Protein AF-A0A960HZQ6-F1 (afdb_monomer)

pLDDT: mean 85.33, std 14.12, range [42.66, 98.19]

Foldseek 3Di:
DDDDDDDDPDPDDPVVVVVVLVVVLPFPFDQDPVRDTDTPPRDVCSVDDDQDDDDPCCFQQFADFDPDDCVVVVLVVVVVQLCVLCVDLVRNLVSLLQVLLQLLLLLQLLLLCQVPPPDDAPLSVLLSNLLSCLSVLLLVHDVSSVVSLVVSLVVLLVSLVPDDPVPDPDDSCVRSVLSSCSSVLSSVLSNLLSNCCVLPVLLSVLLVVLLSQLVVQLNVQVVPDSDRVRSLQRSLVSLVVVLVVCQVVVRPDDYDCRSVVLSNLLSVQQSVLSSVLSNSGPTSPRPRVSSVSCSSSSRSRNVSSVVSVVVVVVVVD

Solvent-accessible surface area (backbone atoms only — not comparable to full-atom values): 16580 Å² total; per-residue (Å²): 138,84,83,82,76,89,85,80,84,73,78,74,48,76,65,54,52,49,50,53,49,51,62,68,60,64,63,62,68,47,66,46,99,83,69,50,76,42,79,54,74,72,60,64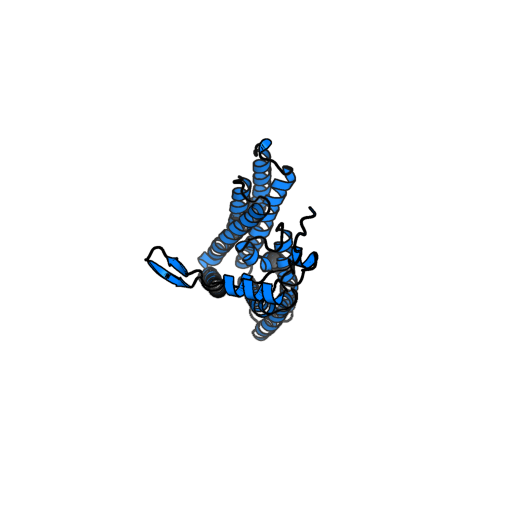,81,78,73,52,77,82,76,76,88,64,52,74,64,46,53,41,50,30,74,78,68,74,84,79,71,71,57,70,59,53,52,53,51,48,52,51,53,54,50,60,20,56,69,47,75,96,48,20,43,58,34,41,12,52,57,37,7,53,40,13,8,51,17,9,22,32,36,51,43,60,73,43,71,95,61,95,51,71,55,39,53,51,9,19,52,38,1,25,44,33,6,48,31,20,64,75,31,69,69,48,28,52,51,46,53,53,48,40,49,51,51,30,45,50,51,37,67,70,50,57,72,94,76,54,91,62,57,49,67,58,53,16,48,50,31,38,50,29,8,47,45,38,4,43,17,33,15,20,47,17,39,23,49,72,73,40,53,45,56,36,51,51,50,52,49,41,51,52,48,19,54,51,35,18,50,64,46,30,58,75,41,96,50,79,53,56,8,52,51,43,8,28,53,46,28,52,59,48,40,54,53,43,52,74,67,52,48,62,80,41,56,72,68,53,44,54,56,53,36,53,48,42,39,50,23,26,53,51,9,43,43,49,51,19,66,65,34,86,38,30,84,56,88,33,72,46,37,71,71,42,13,41,38,47,39,28,28,42,54,49,32,51,50,52,53,51,52,54,59,62,72,76,108

Secondary structure (DSSP, 8-state):
---PPP---PPPPHHHHHHHHHHHHS--EEEPTTS-EEE-PPPHHHHSPPPP---HHHHHH------SSTHHHHHHHHHHHHHHHHHSGGGHHHHHHHHHHHHHHHHHHHHHHHHSTT---HHHHHHHHHHHHHHHHHHT-HHHHHHHHHHHHHHHHHHHHHS-GGG-SS-HHHHHHHHHHHHHHHHHHHHHHHHHHHH-HHHHHHHHHHHHHHHHHHHHHHTT-SSSSHHHHHHHHHHHHHHHHHHHHT-TT--TTHHHHHHHHHHHHHHHHHHHHHHHSSSTTS--TTHHHHTTHHHHHHHHHHHHHHHHHHHT-

Radius of gyration: 24.42 Å; Cα contacts (8 Å, |Δi|>4): 424; chains: 1; bounding box: 101×48×59 Å

Sequence (317 aa):
MSSARPRDEREPSPAELAEMRLATAETRMRRDWTGRVRAVRPDPETILPPPTPATAFRQRYGVVYNTHGPRMRIGVLWCVAVILSLAYEPTRPYGLAMLYGIVAGVASRQVVDAWHPGRESIERWVAALGGATLPVLATAGTRLLGAGLLLLVLVSSISAFLQPRDERDVPVFASAGLTVLAAGVCGGAAASLVLLANYEIGAVIILLIFLMVYDASDFIIGSGASNGVEGPLAGALSIFATTMLLAFTEVPPFRGVDVWNFAMLAAIACPAGQLLASAMLPRANAKAPALRRLDSMLIAAPAWAGLIGLYLQSAGR

Structure (mmCIF, N/CA/C/O backbone):
data_AF-A0A960HZQ6-F1
#
_entry.id   AF-A0A960HZQ6-F1
#
loop_
_atom_site.group_PDB
_atom_site.id
_atom_site.type_symbol
_atom_site.label_atom_id
_atom_site.label_alt_id
_atom_site.label_comp_id
_atom_site.label_asym_id
_atom_site.label_entity_id
_atom_site.label_seq_id
_atom_site.pdbx_PDB_ins_code
_atom_site.Cartn_x
_atom_site.Cartn_y
_atom_site.Cartn_z
_atom_site.occupancy
_atom_site.B_iso_or_equiv
_atom_site.auth_seq_id
_atom_site.auth_comp_id
_atom_site.auth_asym_id
_atom_site.auth_atom_id
_atom_site.pdbx_PDB_model_num
ATOM 1 N N . MET A 1 1 ? 70.570 -23.817 -23.133 1.00 42.66 1 MET A N 1
ATOM 2 C CA . MET A 1 1 ? 70.389 -22.858 -22.021 1.00 42.66 1 MET A CA 1
ATOM 3 C C . MET A 1 1 ? 68.932 -22.919 -21.593 1.00 42.66 1 MET A C 1
ATOM 5 O O . MET A 1 1 ? 68.074 -22.464 -22.333 1.00 42.66 1 MET A O 1
ATOM 9 N N . SER A 1 2 ? 68.655 -23.598 -20.478 1.00 47.31 2 SER A N 1
ATOM 10 C CA . SER A 1 2 ? 67.312 -23.775 -19.912 1.00 47.31 2 SER A CA 1
ATOM 11 C C . SER A 1 2 ? 67.089 -22.674 -18.875 1.00 47.31 2 SER A C 1
ATOM 13 O O . SER A 1 2 ? 67.803 -22.643 -17.874 1.00 47.31 2 SER A O 1
ATOM 15 N N . SER A 1 3 ? 66.179 -21.728 -19.135 1.00 54.81 3 SER A N 1
ATOM 16 C CA . SER A 1 3 ? 65.844 -20.677 -18.168 1.00 54.81 3 SER A CA 1
ATOM 17 C C . SER A 1 3 ? 64.784 -21.197 -17.199 1.00 54.81 3 SER A C 1
ATOM 19 O O . SER A 1 3 ? 63.614 -21.343 -17.558 1.00 54.81 3 SER A O 1
ATOM 21 N N . ALA A 1 4 ? 65.200 -21.472 -15.967 1.00 51.53 4 ALA A N 1
ATOM 22 C CA . ALA A 1 4 ? 64.302 -21.747 -14.857 1.00 51.53 4 ALA A CA 1
ATOM 23 C C . ALA A 1 4 ? 63.477 -20.488 -14.527 1.00 51.53 4 ALA A C 1
ATOM 25 O O . ALA A 1 4 ? 64.038 -19.440 -14.212 1.00 51.53 4 ALA A O 1
ATOM 26 N N . ARG A 1 5 ? 62.143 -20.585 -14.596 1.00 53.81 5 ARG A N 1
ATOM 27 C CA . ARG A 1 5 ? 61.237 -19.618 -13.955 1.00 53.81 5 ARG A CA 1
ATOM 28 C C . ARG A 1 5 ? 61.126 -19.980 -12.471 1.00 53.81 5 ARG A C 1
ATOM 30 O O . ARG A 1 5 ? 60.762 -21.124 -12.195 1.00 53.81 5 ARG A O 1
ATOM 37 N N . PRO A 1 6 ? 61.367 -19.057 -11.526 1.00 56.00 6 PRO A N 1
ATOM 38 C CA . PRO A 1 6 ? 61.001 -19.295 -10.142 1.00 56.00 6 PRO A CA 1
ATOM 39 C C . PRO A 1 6 ? 59.476 -19.182 -10.028 1.00 56.00 6 PRO A C 1
ATOM 41 O O . PRO A 1 6 ? 58.882 -18.165 -10.381 1.00 56.00 6 PRO A O 1
ATOM 44 N N . ARG A 1 7 ? 58.844 -20.276 -9.603 1.00 56.66 7 ARG A N 1
ATOM 45 C CA . ARG A 1 7 ? 57.432 -20.352 -9.229 1.00 56.66 7 ARG A CA 1
ATOM 46 C C . ARG A 1 7 ? 57.396 -20.253 -7.709 1.00 56.66 7 ARG A C 1
ATOM 48 O O . ARG A 1 7 ? 57.743 -21.225 -7.049 1.00 56.66 7 ARG A O 1
ATOM 55 N N . ASP A 1 8 ? 57.010 -19.099 -7.186 1.00 56.34 8 ASP A N 1
ATOM 56 C CA . ASP A 1 8 ? 56.497 -19.004 -5.818 1.00 56.34 8 ASP A CA 1
ATOM 57 C C . ASP A 1 8 ? 55.541 -17.805 -5.712 1.00 56.34 8 ASP A C 1
ATOM 59 O O . ASP A 1 8 ? 55.790 -16.812 -5.037 1.00 56.34 8 ASP A O 1
ATOM 63 N N . GLU A 1 9 ? 54.445 -17.866 -6.472 1.00 57.19 9 GLU A N 1
ATOM 64 C CA . GLU A 1 9 ? 53.260 -17.040 -6.224 1.00 57.19 9 GLU A CA 1
ATOM 65 C C . GLU A 1 9 ? 52.380 -17.817 -5.244 1.00 57.19 9 GLU A C 1
ATOM 67 O O . GLU A 1 9 ? 51.473 -18.555 -5.630 1.00 57.19 9 GLU A O 1
ATOM 72 N N . ARG A 1 10 ? 52.718 -17.732 -3.957 1.00 72.31 10 ARG A N 1
ATOM 73 C CA . ARG A 1 10 ? 51.871 -18.271 -2.896 1.00 72.31 10 ARG A CA 1
ATOM 74 C C . ARG A 1 10 ? 50.614 -17.404 -2.836 1.00 72.31 10 ARG A C 1
ATOM 76 O O . ARG A 1 10 ? 50.716 -16.206 -2.575 1.00 72.31 10 ARG A O 1
ATOM 83 N N . GLU A 1 11 ? 49.447 -17.984 -3.122 1.00 71.81 11 GLU A N 1
ATOM 84 C CA . GLU A 1 11 ? 48.178 -17.267 -2.973 1.00 71.81 11 GLU A CA 1
ATOM 85 C C . GLU A 1 11 ? 48.050 -16.780 -1.520 1.00 71.81 11 GLU A C 1
ATOM 87 O O . GLU A 1 11 ? 48.208 -17.587 -0.595 1.00 71.81 11 GLU A O 1
ATOM 92 N N . PRO A 1 12 ? 47.812 -15.474 -1.302 1.00 74.19 12 PRO A N 1
ATOM 93 C CA . PRO A 1 12 ? 47.736 -14.912 0.037 1.00 74.19 12 PRO A CA 1
ATOM 94 C C . PRO A 1 12 ? 46.583 -15.556 0.801 1.00 74.19 12 PRO A C 1
ATOM 96 O O . PRO A 1 12 ? 45.480 -15.744 0.277 1.00 74.19 12 PRO A O 1
ATOM 99 N N . SER A 1 13 ? 46.843 -15.900 2.058 1.00 81.62 13 SER A N 1
ATOM 100 C CA . SER A 1 13 ? 45.845 -16.518 2.918 1.00 81.62 13 SER A CA 1
ATOM 101 C C . SER A 1 13 ? 44.649 -15.577 3.134 1.00 81.62 13 SER A C 1
ATOM 103 O O . SER A 1 13 ? 44.782 -14.352 3.048 1.00 81.62 13 SER A O 1
ATOM 105 N N . PRO A 1 14 ? 43.458 -16.103 3.468 1.00 75.56 14 PRO A N 1
ATOM 106 C CA . PRO A 1 14 ? 42.287 -15.272 3.751 1.00 75.56 14 PRO A CA 1
ATOM 107 C C . PRO A 1 14 ? 42.525 -14.219 4.846 1.00 75.56 14 PRO A C 1
ATOM 109 O O . PRO A 1 14 ? 41.914 -13.153 4.807 1.00 75.56 14 PRO A O 1
ATOM 112 N N . ALA A 1 15 ? 43.426 -14.500 5.794 1.00 74.50 15 ALA A N 1
ATOM 113 C CA . ALA A 1 15 ? 43.838 -13.562 6.834 1.00 74.50 15 ALA A CA 1
ATOM 114 C C . ALA A 1 15 ? 44.708 -12.422 6.274 1.00 74.50 15 ALA A C 1
ATOM 116 O O . ALA A 1 15 ? 44.432 -11.260 6.558 1.00 74.50 15 ALA A O 1
ATOM 117 N N . GLU A 1 16 ? 45.677 -12.726 5.406 1.00 76.75 16 GLU A N 1
ATOM 118 C CA . GLU A 1 16 ? 46.509 -11.715 4.728 1.00 76.75 16 GLU A CA 1
ATOM 119 C C . GLU A 1 16 ? 45.687 -10.861 3.755 1.00 76.75 16 GLU A C 1
ATOM 121 O O . GLU A 1 16 ? 45.893 -9.655 3.651 1.00 76.75 16 GLU A O 1
ATOM 126 N N . LEU A 1 17 ? 44.692 -11.451 3.083 1.00 76.19 17 LEU A N 1
ATOM 127 C CA . LEU A 1 17 ? 43.735 -10.703 2.263 1.00 76.19 17 LEU A CA 1
ATOM 128 C C . LEU A 1 17 ? 42.852 -9.776 3.109 1.00 76.19 17 LEU A C 1
ATOM 130 O O . LEU A 1 17 ? 42.505 -8.685 2.652 1.00 76.19 17 LEU A O 1
ATOM 134 N N . ALA A 1 18 ? 42.479 -10.187 4.324 1.00 69.44 18 ALA A N 1
ATOM 135 C CA . ALA A 1 18 ? 41.730 -9.346 5.253 1.00 69.44 18 ALA A CA 1
ATOM 136 C C . ALA A 1 18 ? 42.593 -8.192 5.788 1.00 69.44 18 ALA A C 1
ATOM 138 O O . ALA A 1 18 ? 42.135 -7.050 5.782 1.00 69.44 18 ALA A O 1
ATOM 139 N N . GLU A 1 19 ? 43.852 -8.453 6.152 1.00 71.44 19 GLU A N 1
ATOM 140 C CA . GLU A 1 19 ? 44.811 -7.416 6.553 1.00 71.44 19 GLU A CA 1
ATOM 141 C C . GLU A 1 19 ? 45.142 -6.452 5.409 1.00 71.44 19 GLU A C 1
ATOM 143 O O . GLU A 1 19 ? 45.096 -5.242 5.610 1.00 71.44 19 GLU A O 1
ATOM 148 N N . MET A 1 20 ? 45.375 -6.939 4.185 1.00 70.69 20 MET A N 1
ATOM 149 C CA . MET A 1 20 ? 45.579 -6.075 3.013 1.00 70.69 20 MET A CA 1
ATOM 150 C C . MET A 1 20 ? 44.357 -5.195 2.736 1.00 70.69 20 MET A C 1
ATOM 152 O O . MET A 1 20 ? 44.502 -4.024 2.380 1.00 70.69 20 MET A O 1
ATOM 156 N N . ARG A 1 21 ? 43.139 -5.723 2.909 1.00 67.00 21 ARG A N 1
ATOM 157 C CA . ARG A 1 21 ? 41.904 -4.937 2.765 1.00 67.00 21 ARG A CA 1
ATOM 158 C C . ARG A 1 21 ? 41.763 -3.892 3.867 1.00 67.00 21 ARG A C 1
ATOM 160 O O . ARG A 1 21 ? 41.374 -2.771 3.556 1.00 67.00 21 ARG A O 1
ATOM 167 N N . LEU A 1 22 ? 42.126 -4.220 5.107 1.00 59.91 22 LEU A N 1
ATOM 168 C CA . LEU A 1 22 ? 42.154 -3.274 6.226 1.00 59.91 22 LEU A CA 1
ATOM 169 C C . LEU A 1 22 ? 43.207 -2.174 6.015 1.00 59.91 22 LEU A C 1
ATOM 171 O O . LEU A 1 22 ? 42.887 -1.000 6.176 1.00 59.91 22 LEU A O 1
ATOM 175 N N . ALA A 1 23 ? 44.403 -2.523 5.537 1.00 59.75 23 ALA A N 1
ATOM 176 C CA . ALA A 1 23 ? 45.465 -1.573 5.197 1.00 59.75 23 ALA A CA 1
ATOM 177 C C . ALA A 1 23 ? 45.096 -0.674 4.001 1.00 59.75 23 ALA A C 1
ATOM 179 O O . ALA A 1 23 ? 45.473 0.492 3.947 1.00 59.75 23 ALA A O 1
ATOM 180 N N . THR A 1 24 ? 44.298 -1.175 3.051 1.00 59.44 24 THR A N 1
ATOM 181 C CA . THR A 1 24 ? 43.760 -0.356 1.946 1.00 59.44 24 THR A CA 1
ATOM 182 C C . THR A 1 24 ? 42.577 0.515 2.400 1.00 59.44 24 THR A C 1
ATOM 184 O O . THR A 1 24 ? 42.308 1.566 1.814 1.00 59.44 24 THR A O 1
ATOM 187 N N . ALA A 1 25 ? 41.859 0.087 3.444 1.00 52.56 25 ALA A N 1
ATOM 188 C CA . ALA A 1 25 ? 40.765 0.829 4.067 1.00 52.56 25 ALA A CA 1
ATOM 189 C C . ALA A 1 25 ? 41.254 1.924 5.033 1.00 52.56 25 ALA A C 1
ATOM 191 O O . ALA A 1 25 ? 40.467 2.813 5.377 1.00 52.56 25 ALA A O 1
ATOM 192 N N . GLU A 1 26 ? 42.537 1.920 5.417 1.00 50.62 26 GLU A N 1
ATOM 193 C CA . GLU A 1 26 ? 43.178 3.025 6.127 1.00 50.62 26 GLU A CA 1
ATOM 194 C C . GLU A 1 26 ? 43.221 4.291 5.251 1.00 50.62 26 GLU A C 1
ATOM 196 O O . GLU A 1 26 ? 44.153 4.613 4.522 1.00 50.62 26 GLU A O 1
ATOM 201 N N . THR A 1 27 ? 42.152 5.064 5.411 1.00 55.38 27 THR A N 1
ATOM 202 C CA . THR A 1 27 ? 42.128 6.525 5.361 1.00 55.38 27 THR A CA 1
ATOM 203 C C . THR A 1 27 ? 42.408 7.162 3.998 1.00 55.38 27 THR A C 1
ATOM 205 O O . THR A 1 27 ? 43.282 8.017 3.843 1.00 55.38 27 THR A O 1
ATOM 208 N N . ARG A 1 28 ? 41.532 6.902 3.017 1.00 53.25 28 ARG A N 1
ATOM 209 C CA . ARG A 1 28 ? 41.298 7.880 1.937 1.00 53.25 28 ARG A CA 1
ATOM 210 C C . ARG A 1 28 ? 40.749 9.173 2.548 1.00 53.25 28 ARG A C 1
ATOM 212 O O . ARG A 1 28 ? 39.550 9.323 2.758 1.00 53.25 28 ARG A O 1
ATOM 219 N N . MET A 1 29 ? 41.625 10.126 2.842 1.00 52.25 29 MET A N 1
ATOM 220 C CA . MET A 1 29 ? 41.227 11.486 3.192 1.00 52.25 29 MET A CA 1
ATOM 221 C C . MET A 1 29 ? 40.685 12.182 1.939 1.00 52.25 29 MET A C 1
ATOM 223 O O . MET A 1 29 ? 41.428 12.441 0.994 1.00 52.25 29 MET A O 1
ATOM 227 N N . ARG A 1 30 ? 39.382 12.486 1.907 1.00 51.19 30 ARG A N 1
ATOM 228 C CA . ARG A 1 30 ? 38.777 13.259 0.814 1.00 51.19 30 ARG A CA 1
ATOM 229 C C . ARG A 1 30 ? 38.613 14.701 1.274 1.00 51.19 30 ARG A C 1
ATOM 231 O O . ARG A 1 30 ? 37.889 14.978 2.230 1.00 51.19 30 ARG A O 1
ATOM 238 N N . ARG A 1 31 ? 39.300 15.616 0.591 1.00 51.69 31 ARG A N 1
ATOM 239 C CA . ARG A 1 31 ? 39.109 17.058 0.763 1.00 51.69 31 ARG A CA 1
ATOM 240 C C . ARG A 1 31 ? 37.742 17.418 0.191 1.00 51.69 31 ARG A C 1
ATOM 242 O O . ARG A 1 31 ? 37.467 17.109 -0.970 1.00 51.69 31 ARG A O 1
ATOM 249 N N . ASP A 1 32 ? 36.867 17.989 1.008 1.00 66.00 32 ASP A N 1
ATOM 250 C CA . ASP A 1 32 ? 35.603 18.517 0.506 1.00 66.00 32 ASP A CA 1
ATOM 251 C C . ASP A 1 32 ? 35.823 19.838 -0.252 1.00 66.00 32 ASP A C 1
ATOM 253 O O . ASP A 1 32 ? 36.908 20.422 -0.231 1.00 66.00 32 ASP A O 1
ATOM 257 N N . TRP A 1 33 ? 34.785 20.311 -0.943 1.00 62.59 33 TRP A N 1
ATOM 258 C CA . TRP A 1 33 ? 34.824 21.565 -1.706 1.00 62.59 33 TRP A CA 1
ATOM 259 C C . TRP A 1 33 ? 35.120 22.802 -0.830 1.00 62.59 33 TRP A C 1
ATOM 261 O O . TRP A 1 33 ? 35.542 23.830 -1.347 1.00 62.59 33 TRP A O 1
ATOM 271 N N . THR A 1 34 ? 34.991 22.692 0.499 1.00 71.44 34 THR A N 1
ATOM 272 C CA . THR A 1 34 ? 35.342 23.752 1.461 1.00 71.44 34 THR A CA 1
ATOM 273 C C . THR A 1 34 ? 36.783 23.662 1.973 1.00 71.44 34 THR A C 1
ATOM 275 O O . THR A 1 34 ? 37.180 24.419 2.855 1.00 71.44 34 THR A O 1
ATOM 278 N N . GLY A 1 35 ? 37.584 22.731 1.445 1.00 65.62 35 GLY A N 1
ATOM 279 C CA . GLY A 1 35 ? 38.972 22.521 1.851 1.00 65.62 35 GLY A CA 1
ATOM 280 C C . GLY A 1 35 ? 39.135 21.760 3.169 1.00 65.62 35 GLY A C 1
ATOM 281 O O . GLY A 1 35 ? 40.275 21.501 3.570 1.00 65.62 35 GLY A O 1
ATOM 282 N N . ARG A 1 36 ? 38.038 21.353 3.827 1.00 67.88 36 ARG A N 1
ATOM 283 C CA . ARG A 1 36 ? 38.094 20.549 5.050 1.00 67.88 36 ARG A CA 1
ATOM 284 C C . ARG A 1 36 ? 38.392 19.103 4.697 1.00 67.88 36 ARG A C 1
ATOM 286 O O . ARG A 1 36 ? 37.801 18.496 3.804 1.00 67.88 36 ARG A O 1
ATOM 293 N N . VAL A 1 37 ? 39.337 18.543 5.435 1.00 59.59 37 VAL A N 1
ATOM 294 C CA . VAL A 1 37 ? 39.678 17.132 5.353 1.00 59.59 37 VAL A CA 1
ATOM 295 C C . VAL A 1 37 ? 38.703 16.384 6.253 1.00 59.59 37 VAL A C 1
ATOM 297 O O . VAL A 1 37 ? 38.761 16.512 7.475 1.00 59.59 37 VAL A O 1
ATOM 300 N N . ARG A 1 38 ? 37.769 15.636 5.661 1.00 60.44 38 ARG A N 1
ATOM 301 C CA . ARG A 1 38 ? 36.941 14.683 6.407 1.00 60.44 38 ARG A CA 1
ATOM 302 C C . ARG A 1 38 ? 37.490 13.284 6.186 1.00 60.44 38 ARG A C 1
ATOM 304 O O . ARG A 1 38 ? 37.758 12.889 5.051 1.00 60.44 38 ARG A O 1
ATOM 311 N N . ALA A 1 39 ? 37.614 12.530 7.276 1.00 58.25 39 ALA A N 1
ATOM 312 C CA . ALA A 1 39 ? 37.785 11.091 7.190 1.00 58.25 39 ALA A CA 1
ATOM 313 C C . ALA A 1 39 ? 36.612 10.530 6.374 1.00 58.25 39 ALA A C 1
ATOM 315 O O . ALA A 1 39 ? 35.446 10.734 6.732 1.00 58.25 39 ALA A O 1
ATOM 316 N N . VAL A 1 40 ? 36.909 9.881 5.246 1.00 59.97 40 VAL A N 1
ATOM 317 C CA . VAL A 1 40 ? 35.904 9.094 4.534 1.00 59.97 40 VAL A CA 1
ATOM 318 C C . VAL A 1 40 ? 35.586 7.939 5.460 1.00 59.97 40 VAL A C 1
ATOM 320 O O . VAL A 1 40 ? 36.429 7.076 5.683 1.00 59.97 40 VAL A O 1
ATOM 323 N N . ARG A 1 41 ? 34.400 7.978 6.069 1.00 59.97 41 ARG A N 1
ATOM 324 C CA . ARG A 1 41 ? 33.911 6.873 6.887 1.00 59.97 41 ARG A CA 1
ATOM 325 C C . ARG A 1 41 ? 33.869 5.651 5.959 1.00 59.97 41 ARG A C 1
ATOM 327 O O . ARG A 1 41 ? 33.159 5.744 4.954 1.00 59.97 41 ARG A O 1
ATOM 334 N N . PRO A 1 42 ? 34.660 4.594 6.215 1.00 57.22 42 PRO A N 1
ATOM 335 C CA . PRO A 1 42 ? 34.642 3.414 5.366 1.00 57.22 42 PRO A CA 1
ATOM 336 C C . PRO A 1 42 ? 33.211 2.890 5.296 1.00 57.22 42 PRO A C 1
ATOM 338 O O . PRO A 1 42 ? 32.482 2.919 6.294 1.00 57.22 42 PRO A O 1
ATOM 341 N N . ASP A 1 43 ? 32.792 2.519 4.090 1.00 57.97 43 ASP A N 1
ATOM 342 C CA . ASP A 1 43 ? 31.449 2.009 3.849 1.00 57.97 43 ASP A CA 1
ATOM 343 C C . ASP A 1 43 ? 31.257 0.769 4.739 1.00 57.97 43 ASP A C 1
ATOM 345 O O . ASP A 1 43 ? 32.072 -0.151 4.640 1.00 57.97 43 ASP A O 1
ATOM 349 N N . PRO A 1 44 ? 30.269 0.724 5.651 1.00 54.28 44 PRO A N 1
ATOM 350 C CA . PRO A 1 44 ? 30.096 -0.401 6.572 1.00 54.28 44 PRO A CA 1
ATOM 351 C C . PRO A 1 44 ? 30.015 -1.756 5.859 1.00 54.28 44 PRO A C 1
ATOM 353 O O . PRO A 1 44 ? 30.468 -2.763 6.399 1.00 54.28 44 PRO A O 1
ATOM 356 N N . GLU A 1 45 ? 29.516 -1.765 4.617 1.00 56.06 45 GLU A N 1
ATOM 357 C CA . GLU A 1 45 ? 29.457 -2.952 3.755 1.00 56.06 45 GLU A CA 1
ATOM 358 C C . GLU A 1 45 ? 30.844 -3.531 3.420 1.00 56.06 45 GLU A C 1
ATOM 360 O O . GLU A 1 45 ? 30.956 -4.709 3.101 1.00 56.06 45 GLU A O 1
ATOM 365 N N . THR A 1 46 ? 31.912 -2.733 3.531 1.00 58.84 46 THR A N 1
ATOM 366 C CA . THR A 1 46 ? 33.304 -3.178 3.329 1.00 58.84 46 THR A CA 1
ATOM 367 C C . THR A 1 46 ? 33.958 -3.748 4.589 1.00 58.84 46 THR A C 1
ATOM 369 O O . THR A 1 46 ? 34.995 -4.400 4.487 1.00 58.84 46 THR A O 1
ATOM 372 N N . ILE A 1 47 ? 33.369 -3.509 5.765 1.00 58.56 47 ILE A N 1
ATOM 373 C CA . ILE A 1 47 ? 33.915 -3.908 7.073 1.00 58.56 47 ILE A CA 1
ATOM 374 C C . ILE A 1 47 ? 33.281 -5.219 7.549 1.00 58.56 47 ILE A C 1
ATOM 376 O O . ILE A 1 47 ? 33.920 -6.010 8.241 1.00 58.56 47 ILE A O 1
ATOM 380 N N . LEU A 1 48 ? 32.018 -5.456 7.193 1.00 56.91 48 LEU A N 1
ATOM 381 C CA . LEU A 1 48 ? 31.303 -6.660 7.594 1.00 56.91 48 LEU A CA 1
ATOM 382 C C . LEU A 1 48 ? 31.706 -7.858 6.716 1.00 56.91 48 LEU A C 1
ATOM 384 O O . LEU A 1 48 ? 31.917 -7.696 5.511 1.00 56.91 48 LEU A O 1
ATOM 388 N N . PRO A 1 49 ? 31.808 -9.072 7.292 1.00 53.19 49 PRO A N 1
ATOM 389 C CA . PRO A 1 49 ? 32.049 -10.275 6.508 1.00 53.19 49 PRO A CA 1
ATOM 390 C C . PRO A 1 49 ? 30.950 -10.439 5.448 1.00 53.19 49 PRO A C 1
ATOM 392 O O . PRO A 1 49 ? 29.794 -10.085 5.706 1.00 53.19 49 PRO A O 1
ATOM 395 N N . PRO A 1 50 ? 31.282 -10.977 4.258 1.00 56.03 50 PRO A N 1
ATOM 396 C CA . PRO A 1 50 ? 30.291 -11.189 3.217 1.00 56.03 50 PRO A CA 1
ATOM 397 C C . PRO A 1 50 ? 29.159 -12.061 3.778 1.00 56.03 50 PRO A C 1
ATOM 399 O O . PRO A 1 50 ? 29.441 -13.089 4.404 1.00 56.03 50 PRO A O 1
ATOM 402 N N . PRO A 1 51 ? 27.886 -11.666 3.597 1.00 59.22 51 PRO A N 1
ATOM 403 C CA . PRO A 1 51 ? 26.771 -12.444 4.111 1.00 59.22 51 PRO A CA 1
AT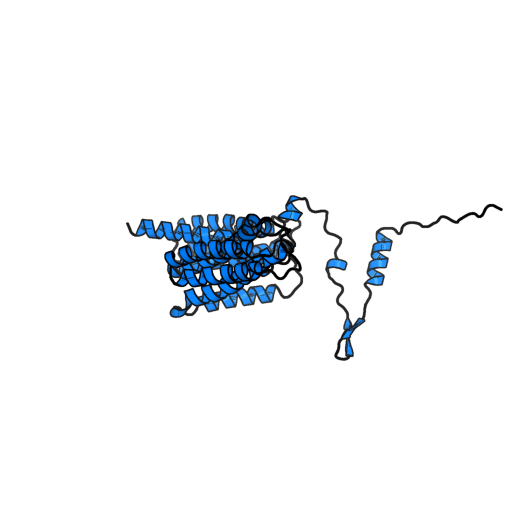OM 404 C C . PRO A 1 51 ? 26.815 -13.857 3.521 1.00 59.22 51 PRO A C 1
ATOM 406 O O . PRO A 1 51 ? 27.121 -14.044 2.341 1.00 59.22 51 PRO A O 1
ATOM 409 N N . THR A 1 52 ? 26.505 -14.857 4.348 1.00 57.44 52 THR A N 1
ATOM 410 C CA . THR A 1 52 ? 26.389 -16.259 3.927 1.00 57.44 52 THR A CA 1
ATOM 411 C C . THR A 1 52 ? 25.470 -16.373 2.706 1.00 57.44 52 THR A C 1
ATOM 413 O O . THR A 1 52 ? 24.470 -15.649 2.627 1.00 57.44 52 THR A O 1
ATOM 416 N N . PRO A 1 53 ? 25.776 -17.266 1.743 1.00 54.81 53 PRO A N 1
ATOM 417 C CA . PRO A 1 53 ? 25.024 -17.360 0.499 1.00 54.81 53 PRO A CA 1
ATOM 418 C C . PRO A 1 53 ? 23.546 -17.622 0.797 1.00 54.81 53 PRO A C 1
ATOM 420 O O . PRO A 1 53 ? 23.160 -18.653 1.345 1.00 54.81 53 PRO A O 1
ATOM 423 N N . ALA A 1 54 ? 22.714 -16.638 0.466 1.00 64.94 54 ALA A N 1
ATOM 424 C CA . ALA A 1 54 ? 21.280 -16.695 0.675 1.00 64.94 54 ALA A CA 1
ATOM 425 C C . ALA A 1 54 ? 20.654 -17.775 -0.223 1.00 64.94 54 ALA A C 1
ATOM 427 O O . ALA A 1 54 ? 20.990 -17.863 -1.406 1.00 64.94 54 ALA A O 1
ATOM 428 N N . THR A 1 55 ? 19.708 -18.554 0.312 1.00 74.38 55 THR A N 1
ATOM 429 C CA . THR A 1 55 ? 18.872 -19.468 -0.485 1.00 74.38 55 THR A CA 1
ATOM 430 C C . THR A 1 55 ? 18.142 -18.703 -1.595 1.00 74.38 55 THR A C 1
ATOM 432 O O . THR A 1 55 ? 17.857 -17.513 -1.445 1.00 74.38 55 THR A O 1
ATOM 435 N N . ALA A 1 56 ? 17.786 -19.368 -2.700 1.00 75.94 56 ALA A N 1
ATOM 436 C CA . ALA A 1 56 ? 17.078 -18.732 -3.823 1.00 75.94 56 ALA A CA 1
ATOM 437 C C . ALA A 1 56 ? 15.790 -18.006 -3.380 1.00 75.94 56 ALA A C 1
ATOM 439 O O . ALA A 1 56 ? 15.495 -16.905 -3.845 1.00 75.94 56 ALA A O 1
ATOM 440 N N . PHE A 1 57 ? 15.072 -18.574 -2.404 1.00 77.75 57 PHE A N 1
ATOM 441 C CA . PHE A 1 57 ? 13.914 -17.932 -1.783 1.00 77.75 57 PHE A CA 1
ATOM 442 C C . PHE A 1 57 ? 14.288 -16.618 -1.081 1.00 77.75 57 PHE A C 1
ATOM 444 O O . PHE A 1 57 ? 13.657 -15.591 -1.319 1.00 77.75 57 PHE A O 1
ATOM 451 N N . ARG A 1 58 ? 15.357 -16.604 -0.274 1.00 75.62 58 ARG A N 1
ATOM 452 C CA . ARG A 1 58 ? 15.835 -15.396 0.420 1.00 75.62 58 ARG A CA 1
ATOM 453 C C . ARG A 1 58 ? 16.345 -14.335 -0.559 1.00 75.62 58 ARG A C 1
ATOM 455 O O . ARG A 1 58 ? 16.143 -13.152 -0.319 1.00 75.62 58 ARG A O 1
ATOM 462 N N . GLN A 1 59 ? 16.940 -14.732 -1.682 1.00 76.81 59 GLN A N 1
ATOM 463 C CA . GLN A 1 59 ? 17.348 -13.789 -2.732 1.00 76.81 59 GLN A CA 1
ATOM 464 C C . GLN A 1 59 ? 16.149 -13.119 -3.423 1.00 76.81 59 GLN A C 1
ATOM 466 O O . GLN A 1 59 ? 16.251 -11.970 -3.860 1.00 76.81 59 GLN A O 1
ATOM 471 N N . ARG A 1 60 ? 15.009 -13.820 -3.519 1.00 79.75 60 ARG A N 1
ATOM 472 C CA . ARG A 1 60 ? 13.803 -13.314 -4.186 1.00 79.75 60 ARG A CA 1
ATOM 473 C C . ARG A 1 60 ? 12.848 -12.563 -3.259 1.00 79.75 60 ARG A C 1
ATOM 475 O O . ARG A 1 60 ? 12.289 -11.557 -3.685 1.00 79.75 60 ARG A O 1
ATOM 482 N N . TYR A 1 61 ? 12.689 -13.018 -2.019 1.00 79.69 61 TYR A N 1
ATOM 483 C CA . TYR A 1 61 ? 11.677 -12.513 -1.082 1.00 79.69 61 TYR A CA 1
ATOM 484 C C . TYR A 1 61 ? 12.252 -11.941 0.218 1.00 79.69 61 TYR A C 1
ATOM 486 O O . TYR A 1 61 ? 11.504 -11.397 1.022 1.00 79.69 61 TYR A O 1
ATOM 494 N N . GLY A 1 62 ? 13.563 -12.053 0.445 1.00 73.00 62 GLY A N 1
ATOM 495 C CA . GLY A 1 62 ? 14.186 -11.583 1.678 1.00 73.00 62 GLY A CA 1
ATOM 496 C C . GLY A 1 62 ? 14.175 -10.061 1.782 1.00 73.00 62 GLY A C 1
ATOM 497 O O . GLY A 1 62 ? 14.770 -9.369 0.955 1.00 73.00 62 GLY A O 1
ATOM 498 N N . VAL A 1 63 ? 13.543 -9.539 2.831 1.00 68.56 63 VAL A N 1
ATOM 499 C CA . VAL A 1 63 ? 13.638 -8.123 3.187 1.00 68.56 63 VAL A CA 1
ATOM 500 C C . VAL A 1 63 ? 15.023 -7.877 3.786 1.00 68.56 63 VAL A C 1
ATOM 502 O O . VAL A 1 63 ? 15.412 -8.497 4.774 1.00 68.56 63 VAL A O 1
ATOM 505 N N . VAL A 1 64 ? 15.806 -7.006 3.150 1.00 69.50 64 VAL A N 1
ATOM 506 C CA . VAL A 1 64 ? 17.136 -6.626 3.643 1.00 69.50 64 VAL A CA 1
ATOM 507 C C . VAL A 1 64 ? 17.000 -5.343 4.454 1.00 69.50 64 VAL A C 1
ATOM 509 O O . VAL A 1 64 ? 16.826 -4.253 3.896 1.00 69.50 64 VAL A O 1
ATOM 512 N N . TYR A 1 65 ? 17.085 -5.465 5.778 1.00 69.94 65 TYR A N 1
ATOM 513 C CA . TYR A 1 65 ? 17.118 -4.312 6.672 1.00 69.94 65 TYR A CA 1
ATOM 514 C C . TYR A 1 65 ? 18.514 -3.700 6.643 1.00 69.94 65 TYR A C 1
ATOM 516 O O . TYR A 1 65 ? 19.490 -4.311 7.064 1.00 69.94 65 TYR A 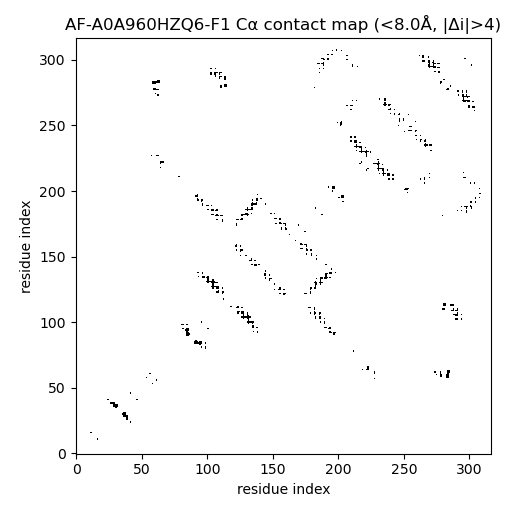O 1
ATOM 524 N N . ASN A 1 66 ? 18.614 -2.473 6.140 1.00 63.84 66 ASN A N 1
ATOM 525 C CA . ASN A 1 66 ? 19.831 -1.690 6.296 1.00 63.84 66 ASN A CA 1
ATOM 526 C C . ASN A 1 66 ? 19.694 -0.845 7.569 1.00 63.84 66 ASN A C 1
ATOM 528 O O . ASN A 1 66 ? 18.844 0.050 7.633 1.00 63.84 66 ASN A O 1
ATOM 532 N N . THR A 1 67 ? 20.515 -1.150 8.572 1.00 64.81 67 THR A N 1
ATOM 533 C CA . THR A 1 67 ? 20.595 -0.445 9.862 1.00 64.81 67 THR A CA 1
ATOM 534 C C . THR A 1 67 ? 21.301 0.902 9.765 1.00 64.81 67 THR A C 1
ATOM 536 O O . THR A 1 67 ? 21.192 1.733 10.667 1.00 64.81 67 THR A O 1
ATOM 539 N N . HIS A 1 68 ? 22.001 1.163 8.664 1.00 60.34 68 HIS A N 1
ATOM 540 C CA . HIS A 1 68 ? 22.767 2.378 8.461 1.00 60.34 68 HIS A CA 1
ATOM 541 C C . HIS A 1 68 ? 21.943 3.432 7.698 1.00 60.34 68 HIS A C 1
ATOM 543 O O . HIS A 1 68 ? 21.450 3.211 6.591 1.00 60.34 68 HIS A O 1
ATOM 549 N N . GLY A 1 69 ? 21.790 4.621 8.295 1.00 63.03 69 GLY A N 1
ATOM 550 C CA . GLY A 1 69 ? 21.210 5.807 7.647 1.00 63.03 69 GLY A CA 1
ATOM 551 C C . GLY A 1 69 ? 20.184 6.574 8.498 1.00 63.03 69 GLY A C 1
ATOM 552 O O . GLY A 1 69 ? 19.877 6.180 9.621 1.00 63.03 69 GLY A O 1
ATOM 553 N N . PRO A 1 70 ? 19.600 7.673 7.976 1.00 72.00 70 PRO A N 1
ATOM 554 C CA . PRO A 1 70 ? 18.633 8.518 8.692 1.00 72.00 70 PRO A CA 1
ATOM 555 C C . PRO A 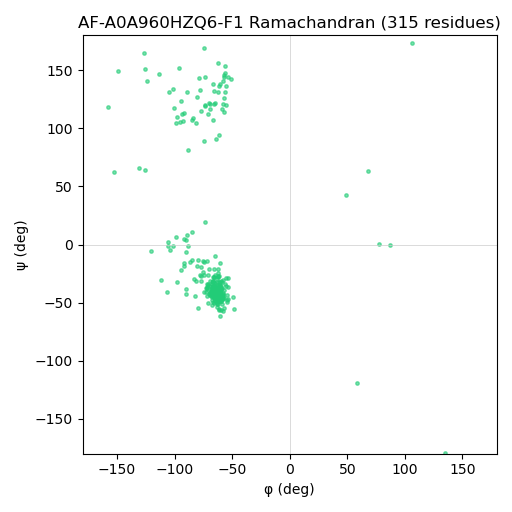1 70 ? 17.233 7.882 8.836 1.00 72.00 70 PRO A C 1
ATOM 557 O O . PRO A 1 70 ? 16.257 8.592 9.075 1.00 72.00 70 PRO A O 1
ATOM 560 N N . ARG A 1 71 ? 17.103 6.555 8.685 1.00 69.69 71 ARG A N 1
ATOM 561 C CA . ARG A 1 71 ? 15.812 5.853 8.568 1.00 69.69 71 ARG A CA 1
ATOM 562 C C . ARG A 1 71 ? 14.913 6.042 9.785 1.00 69.69 71 ARG A C 1
ATOM 564 O O . ARG A 1 71 ? 13.724 6.272 9.607 1.00 69.69 71 ARG A O 1
ATOM 571 N N . MET A 1 72 ? 15.478 6.057 10.993 1.00 74.12 72 MET A N 1
ATOM 572 C CA . MET A 1 72 ? 14.705 6.317 12.212 1.00 74.12 72 MET A CA 1
ATOM 573 C C . MET A 1 72 ? 14.056 7.711 12.186 1.00 74.12 72 MET A C 1
ATOM 575 O O . MET A 1 72 ? 12.890 7.859 12.538 1.00 74.12 72 MET A O 1
ATOM 579 N N . ARG A 1 73 ? 14.764 8.728 11.668 1.00 83.50 73 ARG A N 1
ATOM 580 C CA . ARG A 1 73 ? 14.221 10.091 11.516 1.00 83.50 73 ARG A CA 1
ATOM 581 C C . ARG A 1 73 ? 13.107 10.141 10.474 1.00 83.50 73 ARG A C 1
ATOM 583 O O . ARG A 1 73 ? 12.106 10.810 10.696 1.00 83.50 73 ARG A O 1
ATOM 590 N N . ILE A 1 74 ? 13.264 9.416 9.364 1.00 85.88 74 ILE A N 1
ATOM 591 C CA . ILE A 1 74 ? 12.229 9.305 8.324 1.00 85.88 74 ILE A CA 1
ATOM 592 C C . ILE A 1 74 ? 10.992 8.582 8.875 1.00 85.88 74 ILE A C 1
ATOM 594 O O . ILE A 1 74 ? 9.874 9.004 8.603 1.00 85.88 74 ILE A O 1
ATOM 598 N N . GLY A 1 75 ? 11.181 7.540 9.690 1.00 84.56 75 GLY A N 1
ATOM 599 C CA . GLY A 1 75 ? 10.093 6.822 10.353 1.00 84.56 75 GLY A CA 1
ATOM 600 C C . GLY A 1 75 ? 9.284 7.713 11.297 1.00 84.56 75 GLY A C 1
ATOM 601 O O . GLY A 1 75 ? 8.057 7.729 11.223 1.00 84.56 75 GLY A O 1
ATOM 602 N N . VAL A 1 76 ? 9.965 8.515 12.121 1.00 87.56 76 VAL A N 1
ATOM 603 C CA . VAL A 1 76 ? 9.315 9.505 12.996 1.00 87.56 76 VAL A CA 1
ATOM 604 C C . VAL A 1 76 ? 8.598 10.579 12.175 1.00 87.56 76 VAL A C 1
ATOM 606 O O . VAL A 1 76 ? 7.438 10.876 12.443 1.00 87.56 76 VAL A O 1
ATOM 609 N N . LEU A 1 77 ? 9.244 11.122 11.138 1.00 91.75 77 LEU A N 1
ATOM 610 C CA . LEU A 1 77 ? 8.641 12.134 10.265 1.00 91.75 77 LEU A CA 1
ATOM 611 C C . LEU A 1 77 ? 7.385 11.601 9.568 1.00 91.75 77 LEU A C 1
ATOM 613 O O . LEU A 1 77 ? 6.390 12.311 9.467 1.00 91.75 77 LEU A O 1
ATOM 617 N N . TRP A 1 78 ? 7.403 10.340 9.143 1.00 91.88 78 TRP A N 1
ATOM 618 C CA . TRP A 1 78 ? 6.232 9.665 8.595 1.00 91.88 78 TRP A CA 1
ATOM 619 C C . TRP A 1 78 ? 5.099 9.547 9.612 1.00 91.88 78 TRP A C 1
ATOM 621 O O . TRP A 1 78 ? 3.962 9.868 9.286 1.00 91.88 78 TRP A O 1
ATOM 631 N N . CYS A 1 79 ? 5.401 9.122 10.842 1.00 91.81 79 CYS A N 1
ATOM 632 C CA . CYS A 1 79 ? 4.404 9.049 11.909 1.00 91.81 79 CYS A CA 1
ATOM 633 C C . CYS A 1 79 ? 3.747 10.418 12.136 1.00 91.81 79 CYS A C 1
ATOM 635 O O . CYS A 1 79 ? 2.523 10.519 12.174 1.00 91.81 79 CYS A O 1
ATOM 637 N N . VAL A 1 80 ? 4.554 11.482 12.206 1.00 94.62 80 VAL A N 1
ATOM 638 C CA . VAL A 1 80 ? 4.061 12.860 12.332 1.00 94.62 80 VAL A CA 1
ATOM 639 C C . VAL A 1 80 ? 3.200 13.250 11.128 1.00 94.62 80 VAL A C 1
ATOM 641 O O . VAL A 1 80 ? 2.117 13.794 11.316 1.00 94.62 80 VAL A O 1
ATOM 644 N N . ALA A 1 81 ? 3.624 12.937 9.902 1.00 94.69 81 ALA A N 1
ATOM 645 C CA . ALA A 1 81 ? 2.854 13.235 8.695 1.00 94.69 81 ALA A CA 1
ATOM 646 C C . ALA A 1 81 ? 1.488 12.526 8.678 1.00 94.69 81 ALA A C 1
ATOM 648 O O . ALA A 1 81 ? 0.486 13.140 8.307 1.00 94.69 81 ALA A O 1
ATOM 649 N N . VAL A 1 82 ? 1.424 11.265 9.118 1.00 94.62 82 VAL A N 1
ATOM 650 C CA . VAL A 1 82 ? 0.163 10.515 9.240 1.00 94.62 82 VAL A CA 1
ATOM 651 C C . VAL A 1 82 ? -0.745 11.144 10.299 1.00 94.62 82 VAL A C 1
ATOM 653 O O . VAL A 1 82 ? -1.920 11.369 10.024 1.00 94.62 82 VAL A O 1
ATOM 656 N N . ILE A 1 83 ? -0.208 11.496 11.473 1.00 94.00 83 ILE A N 1
ATOM 657 C CA . ILE A 1 83 ? -0.975 12.166 12.537 1.00 94.00 83 ILE A CA 1
ATOM 658 C C . ILE A 1 83 ? -1.530 13.504 12.039 1.00 94.00 83 ILE A C 1
ATOM 660 O O . ILE A 1 83 ? -2.723 13.759 12.174 1.00 94.00 83 ILE A O 1
ATOM 664 N N . LEU A 1 84 ? -0.696 14.339 11.411 1.00 94.00 84 LEU A N 1
ATOM 665 C CA . LEU A 1 84 ? -1.120 15.629 10.859 1.00 94.00 84 LEU A CA 1
ATOM 666 C C . LEU A 1 84 ? -2.192 15.470 9.774 1.00 94.00 84 LEU A C 1
ATOM 668 O O . LEU A 1 84 ? -3.121 16.271 9.718 1.00 94.00 84 LEU A O 1
ATOM 672 N N . SER A 1 85 ? -2.104 14.413 8.960 1.00 93.12 85 SER A N 1
ATOM 673 C CA . SER A 1 85 ? -3.117 14.095 7.945 1.00 93.12 85 SER A CA 1
ATOM 674 C C . SER A 1 85 ? -4.472 13.727 8.556 1.00 93.12 85 SER A C 1
ATOM 676 O O . SER A 1 85 ? -5.498 13.920 7.911 1.00 93.12 85 SER A O 1
ATOM 678 N N . LEU A 1 86 ? -4.486 13.211 9.790 1.00 92.31 86 LEU A N 1
ATOM 679 C CA . LEU A 1 86 ? -5.701 12.819 10.508 1.00 92.31 86 LEU A CA 1
ATOM 680 C C . LEU A 1 86 ? -6.259 13.899 11.444 1.00 92.31 86 LEU A C 1
ATOM 682 O O . LEU A 1 86 ? -7.446 13.848 11.783 1.00 92.31 86 LEU A O 1
ATOM 686 N N . ALA A 1 87 ? -5.414 14.845 11.862 1.00 90.94 87 ALA A N 1
ATOM 687 C CA . ALA A 1 87 ? -5.686 15.778 12.951 1.00 90.94 87 ALA A CA 1
ATOM 688 C C . ALA A 1 87 ? -6.837 16.752 12.662 1.00 90.94 87 ALA A C 1
ATOM 690 O O . ALA A 1 87 ? -7.619 17.048 13.563 1.00 90.94 87 ALA A O 1
ATOM 691 N N . TYR A 1 88 ? -6.956 17.251 11.427 1.00 89.50 88 TYR A N 1
ATOM 692 C CA . TYR A 1 88 ? -8.007 18.202 11.064 1.00 89.50 88 TYR A CA 1
ATOM 693 C C . TYR A 1 88 ? -9.184 17.488 10.397 1.00 89.50 88 TYR A C 1
ATOM 695 O O . TYR A 1 88 ? -9.084 17.005 9.270 1.00 89.50 88 TYR A O 1
ATOM 703 N N . GLU A 1 89 ? -10.309 17.421 11.113 1.00 86.19 89 GLU A N 1
ATOM 704 C CA . GLU A 1 89 ? -11.490 16.649 10.715 1.00 86.19 89 GLU A CA 1
ATOM 705 C C . GLU A 1 89 ? -12.014 16.970 9.303 1.00 86.19 89 GLU A C 1
ATOM 707 O O . GLU A 1 89 ? -12.183 16.022 8.532 1.00 86.19 89 GLU A O 1
ATOM 712 N N . PRO A 1 90 ? -12.182 18.243 8.890 1.00 86.69 90 PRO A N 1
ATOM 713 C CA . PRO A 1 90 ? -12.718 18.563 7.566 1.00 86.69 90 PRO A CA 1
ATOM 714 C C . PRO A 1 90 ? -11.807 18.156 6.402 1.00 86.69 90 PRO A C 1
ATOM 716 O O . PRO A 1 90 ? -12.294 17.904 5.301 1.00 86.69 90 PRO A O 1
ATOM 719 N N . THR A 1 91 ? -10.485 18.098 6.613 1.00 89.00 91 THR A N 1
ATOM 720 C CA . THR A 1 91 ? -9.522 17.782 5.543 1.00 89.00 91 THR A CA 1
ATOM 721 C C . THR A 1 91 ? -8.943 16.377 5.634 1.00 89.00 91 THR A C 1
ATOM 723 O O . THR A 1 91 ? -8.117 16.011 4.801 1.00 89.00 91 THR A O 1
ATOM 726 N N . ARG A 1 92 ? -9.378 15.571 6.603 1.00 89.38 92 ARG A N 1
ATOM 727 C CA . ARG A 1 92 ? -8.842 14.236 6.893 1.00 89.38 92 ARG A CA 1
ATOM 728 C C . ARG A 1 92 ? -8.698 13.314 5.670 1.00 89.38 92 ARG A C 1
ATOM 730 O O . ARG A 1 92 ? -7.582 12.847 5.424 1.00 89.38 92 ARG A O 1
ATOM 737 N N . PRO A 1 93 ? -9.754 13.048 4.870 1.00 90.12 93 PRO A N 1
ATOM 738 C CA . PRO A 1 93 ? -9.619 12.161 3.714 1.00 90.12 93 PRO A CA 1
ATOM 739 C C . PRO A 1 93 ? -8.677 12.744 2.655 1.00 90.12 93 PRO A C 1
ATOM 741 O O . PRO A 1 93 ? -7.936 11.998 2.020 1.00 90.12 93 PRO A O 1
ATOM 744 N N . TYR A 1 94 ? -8.637 14.071 2.509 1.00 93.94 94 TYR A N 1
ATOM 745 C CA . TYR A 1 94 ? -7.748 14.756 1.570 1.00 93.94 94 TYR A CA 1
ATOM 746 C C . TYR A 1 94 ? -6.284 14.722 2.021 1.00 93.94 94 TYR A C 1
ATOM 748 O O . TYR A 1 94 ? -5.399 14.537 1.191 1.00 93.94 94 TYR A O 1
ATOM 756 N N . GLY A 1 95 ? -6.022 14.844 3.327 1.00 94.25 95 GLY A N 1
ATOM 757 C CA . GLY A 1 95 ? -4.683 14.719 3.904 1.00 94.25 95 GLY A CA 1
ATOM 758 C C . GLY A 1 95 ? -4.104 13.328 3.664 1.00 94.25 95 GLY A C 1
ATOM 759 O O . GLY A 1 95 ? -3.001 13.198 3.131 1.00 94.25 95 GLY A O 1
ATOM 760 N N . LEU A 1 96 ? -4.887 12.284 3.961 1.00 94.56 96 LEU A N 1
ATOM 761 C CA . LEU A 1 96 ? -4.506 10.903 3.656 1.00 94.56 96 LEU A CA 1
ATOM 762 C C . LEU A 1 96 ? -4.334 10.679 2.153 1.00 94.56 96 LEU A C 1
ATOM 764 O O . LEU A 1 96 ? -3.342 10.078 1.745 1.00 94.56 96 LEU A O 1
ATOM 768 N N . ALA A 1 97 ? -5.256 11.183 1.329 1.00 96.81 97 ALA A N 1
ATOM 769 C CA . ALA A 1 97 ? -5.179 11.032 -0.118 1.00 96.81 97 ALA A CA 1
ATOM 770 C C . ALA A 1 97 ? -3.931 11.698 -0.706 1.00 96.81 97 ALA A C 1
ATOM 772 O O . ALA A 1 97 ? -3.284 11.119 -1.574 1.00 96.81 97 ALA A O 1
ATOM 773 N N . MET A 1 98 ? -3.553 12.876 -0.207 1.00 96.50 98 MET A N 1
ATOM 774 C CA . MET A 1 98 ? -2.342 13.571 -0.631 1.00 96.50 98 MET A CA 1
ATOM 775 C C . MET A 1 98 ? -1.086 12.815 -0.188 1.00 96.50 98 MET A C 1
ATOM 777 O O . MET A 1 98 ? -0.231 12.511 -1.020 1.00 96.50 98 MET A O 1
ATOM 781 N N . LEU A 1 99 ? -0.980 12.474 1.101 1.00 96.62 99 LEU A N 1
ATOM 782 C CA . LEU A 1 99 ? 0.191 11.789 1.648 1.00 96.62 99 LEU A CA 1
ATOM 783 C C . LEU A 1 99 ? 0.397 10.423 0.983 1.00 96.62 99 LEU A C 1
ATOM 785 O O . LEU A 1 99 ? 1.454 10.160 0.407 1.00 96.62 99 LEU A O 1
ATOM 789 N N . TYR A 1 100 ? -0.621 9.563 1.028 1.00 96.88 100 TYR A N 1
ATOM 790 C CA . TYR A 1 100 ? -0.534 8.216 0.476 1.00 96.88 100 TYR A CA 1
ATOM 791 C C . TYR A 1 100 ? -0.592 8.202 -1.051 1.00 96.88 100 TYR A C 1
ATOM 793 O O . TYR A 1 100 ? 0.007 7.315 -1.647 1.00 96.88 100 TYR A O 1
ATOM 801 N N . GLY A 1 101 ? -1.212 9.191 -1.702 1.00 97.75 101 GLY A N 1
ATOM 802 C CA . GLY A 1 101 ? -1.161 9.351 -3.157 1.00 97.75 101 GLY A CA 1
ATOM 803 C C . GLY A 1 101 ? 0.242 9.661 -3.660 1.00 97.75 101 GLY A C 1
ATOM 804 O O . GLY A 1 101 ? 0.722 9.002 -4.581 1.00 97.75 101 GLY A O 1
ATOM 805 N N . ILE A 1 102 ? 0.961 10.585 -3.015 1.00 97.69 102 ILE A N 1
ATOM 806 C CA . ILE A 1 102 ? 2.355 10.876 -3.379 1.00 97.69 102 ILE A CA 1
ATOM 807 C C . ILE A 1 102 ? 3.215 9.617 -3.228 1.00 97.69 102 ILE A C 1
ATOM 809 O O . ILE A 1 102 ? 3.943 9.253 -4.154 1.00 97.69 102 ILE A O 1
ATOM 813 N N . VAL A 1 103 ? 3.117 8.917 -2.092 1.00 97.31 103 VAL A N 1
ATOM 814 C CA . VAL A 1 103 ? 3.924 7.708 -1.872 1.00 97.31 103 VAL A CA 1
ATOM 815 C C . VAL A 1 103 ? 3.521 6.581 -2.816 1.00 97.31 103 VAL A C 1
ATOM 817 O O . VAL A 1 103 ? 4.407 5.936 -3.370 1.00 97.31 103 VAL A O 1
ATOM 820 N N . ALA A 1 104 ? 2.228 6.370 -3.067 1.00 98.06 104 ALA A N 1
ATOM 821 C CA . ALA A 1 104 ? 1.748 5.354 -3.999 1.00 98.06 104 ALA A CA 1
ATOM 822 C C . ALA A 1 104 ? 2.207 5.633 -5.431 1.00 98.06 104 ALA A C 1
ATOM 824 O O . ALA A 1 104 ? 2.657 4.712 -6.111 1.00 98.06 104 ALA A O 1
ATOM 825 N N . GLY A 1 105 ? 2.172 6.888 -5.883 1.00 97.88 105 GLY A N 1
ATOM 826 C CA . GLY A 1 105 ? 2.697 7.268 -7.192 1.00 97.88 105 GLY A CA 1
ATOM 827 C C . GLY A 1 105 ? 4.204 7.030 -7.305 1.00 97.88 105 GLY A C 1
ATOM 828 O O . GLY A 1 105 ? 4.673 6.404 -8.257 1.00 97.88 105 GLY A O 1
ATOM 829 N N . VAL A 1 106 ? 4.978 7.445 -6.297 1.00 97.81 106 VAL A N 1
ATOM 830 C CA . VAL A 1 106 ? 6.430 7.198 -6.267 1.00 97.81 106 VAL A CA 1
ATOM 831 C C . VAL A 1 106 ? 6.741 5.698 -6.197 1.00 97.81 106 VAL A C 1
ATOM 833 O O . VAL A 1 106 ? 7.650 5.239 -6.886 1.00 97.81 106 VAL A O 1
ATOM 836 N N . ALA A 1 107 ? 5.992 4.919 -5.415 1.00 97.62 107 ALA A N 1
ATOM 837 C CA . ALA A 1 107 ? 6.140 3.468 -5.325 1.00 97.62 107 ALA A CA 1
ATOM 838 C C . ALA A 1 107 ? 5.842 2.790 -6.667 1.00 97.62 107 ALA A C 1
ATOM 840 O O . ALA A 1 107 ? 6.653 2.001 -7.144 1.00 97.62 107 ALA A O 1
ATOM 841 N N . SER A 1 108 ? 4.739 3.164 -7.318 1.00 97.69 108 SER A N 1
ATOM 842 C CA . SER A 1 108 ? 4.339 2.630 -8.626 1.00 97.69 108 SER A CA 1
ATOM 843 C C . SER A 1 108 ? 5.410 2.892 -9.682 1.00 97.69 108 SER A C 1
ATOM 845 O O . SER A 1 108 ? 5.806 1.989 -10.418 1.00 97.69 108 SER A O 1
ATOM 847 N N . ARG A 1 109 ? 5.960 4.114 -9.697 1.00 96.62 109 ARG A N 1
ATOM 848 C CA . ARG A 1 109 ? 7.102 4.464 -10.545 1.00 96.62 109 ARG A CA 1
ATOM 849 C C . ARG A 1 109 ? 8.327 3.607 -10.238 1.00 96.62 109 ARG A C 1
ATOM 851 O O . ARG A 1 109 ? 8.947 3.104 -11.163 1.00 96.62 109 ARG A O 1
ATOM 858 N N . GLN A 1 110 ? 8.672 3.426 -8.962 1.00 95.75 110 GLN A N 1
ATOM 859 C CA . GLN A 1 110 ? 9.826 2.614 -8.556 1.00 95.75 110 GLN A CA 1
ATOM 860 C C . GLN A 1 110 ? 9.704 1.157 -9.007 1.00 95.75 110 GLN A C 1
ATOM 862 O O . GLN A 1 110 ? 10.716 0.559 -9.364 1.00 95.75 110 GLN A O 1
ATOM 867 N N . VAL A 1 111 ? 8.491 0.592 -9.020 1.00 95.81 111 VAL A N 1
ATOM 868 C CA . VAL A 1 111 ? 8.258 -0.756 -9.555 1.00 95.81 111 VAL A CA 1
ATOM 869 C C . VAL A 1 111 ? 8.586 -0.800 -11.046 1.00 95.81 111 VAL A C 1
ATOM 871 O O . VAL A 1 111 ? 9.417 -1.609 -11.451 1.00 95.81 111 VAL A O 1
ATOM 874 N N . VAL A 1 112 ? 8.009 0.094 -11.854 1.00 94.31 112 VAL A N 1
ATOM 875 C CA . VAL A 1 112 ? 8.269 0.137 -13.307 1.00 94.31 112 VAL A CA 1
ATOM 876 C C . VAL A 1 112 ? 9.745 0.430 -13.608 1.00 94.31 112 VAL A C 1
ATOM 878 O O . VAL A 1 112 ? 10.360 -0.252 -14.427 1.00 94.31 112 VAL A O 1
ATOM 881 N N . ASP A 1 113 ? 10.348 1.388 -12.897 1.00 92.94 113 ASP A N 1
ATOM 882 C CA . ASP A 1 113 ? 11.765 1.746 -13.023 1.00 92.94 113 ASP A CA 1
ATOM 883 C C . ASP A 1 113 ? 12.683 0.549 -12.720 1.00 92.94 113 ASP A C 1
ATOM 885 O O . ASP A 1 113 ? 13.708 0.379 -13.382 1.00 92.94 113 ASP A O 1
ATOM 889 N N . ALA A 1 114 ? 12.327 -0.289 -11.739 1.00 92.56 114 ALA A N 1
ATOM 890 C CA . ALA A 1 114 ? 13.119 -1.458 -11.369 1.00 92.56 114 ALA A CA 1
ATOM 891 C C . ALA A 1 114 ? 13.131 -2.527 -12.471 1.00 92.56 114 ALA A C 1
ATOM 893 O O . ALA A 1 114 ? 14.166 -3.159 -12.680 1.00 92.56 114 ALA A O 1
ATOM 894 N N . TRP A 1 115 ? 12.013 -2.720 -13.175 1.00 91.06 115 TRP A N 1
ATOM 895 C CA . TRP A 1 115 ? 11.914 -3.659 -14.299 1.00 91.06 115 TRP A CA 1
ATOM 896 C C . TRP A 1 115 ? 12.545 -3.126 -15.589 1.00 91.06 115 TRP A C 1
ATOM 898 O O . TRP A 1 115 ? 13.037 -3.917 -16.391 1.00 91.06 115 TRP A O 1
ATOM 908 N N . HIS A 1 116 ? 12.597 -1.803 -15.762 1.00 86.19 116 HIS A N 1
ATOM 909 C CA . HIS A 1 116 ? 13.152 -1.151 -16.951 1.00 86.19 116 HIS A CA 1
ATOM 910 C C . HIS A 1 116 ? 14.243 -0.127 -16.601 1.00 86.19 116 HIS A C 1
ATOM 912 O O . HIS A 1 116 ? 14.055 1.069 -16.848 1.00 86.19 116 HIS A O 1
ATOM 918 N N . PRO A 1 117 ? 15.388 -0.538 -16.027 1.00 80.25 117 PRO A N 1
ATOM 919 C CA . PRO A 1 117 ? 16.426 0.394 -15.597 1.00 80.25 117 PRO A CA 1
ATOM 920 C C . PRO A 1 117 ? 17.003 1.192 -16.779 1.00 80.25 117 PRO A C 1
ATOM 922 O O . PRO A 1 117 ? 17.370 0.630 -17.806 1.00 80.25 117 PRO A O 1
ATOM 925 N N . GLY A 1 118 ? 17.099 2.518 -16.625 1.00 71.88 118 GLY A N 1
ATOM 926 C CA . GLY A 1 118 ? 17.797 3.404 -17.570 1.00 71.88 118 GLY A CA 1
ATOM 927 C C . GLY A 1 118 ? 16.986 3.941 -18.757 1.00 71.88 118 GLY A C 1
ATOM 928 O O . GLY A 1 118 ? 17.532 4.719 -19.529 1.00 71.88 118 GLY A O 1
ATOM 929 N N . ARG A 1 119 ? 15.700 3.588 -18.908 1.00 70.69 119 ARG A N 1
ATOM 930 C CA . ARG A 1 119 ? 14.841 4.103 -20.002 1.00 70.69 119 ARG A CA 1
ATOM 931 C C . ARG A 1 119 ? 13.845 5.154 -19.542 1.00 70.69 119 ARG A C 1
ATOM 933 O O . ARG A 1 119 ? 13.121 4.880 -18.604 1.00 70.69 119 ARG A O 1
ATOM 940 N N . GLU A 1 120 ? 13.712 6.298 -20.192 1.00 76.19 120 GLU A N 1
ATOM 941 C CA . GLU A 1 120 ? 12.560 7.172 -19.934 1.00 76.19 120 GLU A CA 1
ATOM 942 C C . GLU A 1 120 ? 11.354 6.657 -20.731 1.00 76.19 120 GLU A C 1
ATOM 944 O O . GLU A 1 120 ? 11.321 6.789 -21.947 1.00 76.19 120 GLU A O 1
ATOM 949 N N . SER A 1 121 ? 10.383 6.014 -20.070 1.00 80.19 121 SER A N 1
ATOM 950 C CA . SER A 1 121 ? 9.155 5.532 -20.719 1.00 80.19 121 SER A CA 1
ATOM 951 C C . SER A 1 121 ? 7.916 6.274 -20.218 1.00 80.19 121 SER A C 1
ATOM 953 O O . SER A 1 121 ? 7.819 6.647 -19.045 1.00 80.19 121 SER A O 1
ATOM 955 N N . ILE A 1 122 ? 6.938 6.456 -21.112 1.00 86.56 122 ILE A N 1
ATOM 956 C CA . ILE A 1 122 ? 5.616 7.030 -20.800 1.00 86.56 122 ILE A CA 1
ATOM 957 C C . ILE A 1 122 ? 4.940 6.240 -19.669 1.00 86.56 122 ILE A C 1
ATOM 959 O O . ILE A 1 122 ? 4.305 6.813 -18.788 1.00 86.56 122 ILE A O 1
ATOM 963 N N . GLU A 1 123 ? 5.144 4.926 -19.644 1.00 88.69 123 GLU A N 1
ATOM 964 C CA . GLU A 1 123 ? 4.590 3.995 -18.658 1.00 88.69 123 GLU A CA 1
ATOM 965 C C . GLU A 1 123 ? 4.984 4.331 -17.219 1.00 88.69 123 GLU A C 1
ATOM 967 O O . GLU A 1 123 ? 4.184 4.156 -16.305 1.00 88.69 123 GLU A O 1
ATOM 972 N N . ARG A 1 124 ? 6.179 4.893 -16.999 1.00 92.44 124 ARG A N 1
ATOM 973 C CA . ARG A 1 124 ? 6.611 5.348 -15.667 1.00 92.44 124 ARG A CA 1
ATOM 974 C C . ARG A 1 124 ? 5.738 6.484 -15.152 1.00 92.44 124 ARG A C 1
ATOM 976 O O . ARG A 1 124 ? 5.391 6.510 -13.972 1.00 92.44 124 ARG A O 1
ATOM 983 N N . TRP A 1 125 ? 5.375 7.414 -16.034 1.00 95.06 125 TRP A N 1
ATOM 984 C CA . TRP A 1 125 ? 4.479 8.520 -15.705 1.00 95.06 125 TRP A CA 1
ATOM 985 C C . TRP A 1 125 ? 3.042 8.043 -15.542 1.00 95.06 125 TRP A C 1
ATOM 987 O O . TRP A 1 125 ? 2.384 8.456 -14.592 1.00 95.06 125 TRP A O 1
ATOM 997 N N . VAL A 1 126 ? 2.581 7.130 -16.400 1.00 95.88 126 VAL A N 1
ATOM 998 C CA . VAL A 1 126 ? 1.253 6.512 -16.265 1.00 95.88 126 VAL A CA 1
ATOM 999 C C . VAL A 1 126 ? 1.141 5.757 -14.941 1.00 95.88 126 VAL A C 1
ATOM 1001 O O . VAL A 1 126 ? 0.165 5.949 -14.222 1.00 95.88 126 VAL A O 1
ATOM 1004 N N . ALA A 1 127 ? 2.156 4.979 -14.557 1.00 96.62 127 ALA A N 1
ATOM 1005 C CA . ALA A 1 127 ? 2.185 4.288 -13.273 1.00 96.62 127 ALA A CA 1
ATOM 1006 C C . ALA A 1 127 ? 2.186 5.271 -12.094 1.00 96.62 127 ALA A C 1
ATOM 1008 O O . ALA A 1 127 ? 1.433 5.094 -11.138 1.00 96.62 127 ALA A O 1
ATOM 1009 N N . ALA A 1 128 ? 3.005 6.326 -12.163 1.00 97.25 128 ALA A N 1
ATOM 1010 C CA . ALA A 1 128 ? 3.093 7.329 -11.106 1.00 97.25 128 ALA A CA 1
ATOM 1011 C C . ALA A 1 128 ? 1.775 8.087 -10.908 1.00 97.25 128 ALA A C 1
ATOM 1013 O O . ALA A 1 128 ? 1.273 8.191 -9.789 1.00 97.25 128 ALA A O 1
ATOM 1014 N N . LEU A 1 129 ? 1.204 8.604 -11.998 1.00 97.75 129 LEU A N 1
ATOM 1015 C CA . LEU A 1 129 ? -0.051 9.349 -11.973 1.00 97.75 129 LEU A CA 1
ATOM 1016 C C . LEU A 1 129 ? -1.223 8.430 -11.626 1.00 97.75 129 LEU A C 1
ATOM 1018 O O . LEU A 1 129 ? -2.071 8.803 -10.821 1.00 97.75 129 LEU A O 1
ATOM 1022 N N . GLY A 1 130 ? -1.240 7.208 -12.157 1.00 96.75 130 GLY A N 1
ATOM 1023 C CA . GLY A 1 130 ? -2.215 6.180 -11.810 1.00 96.75 130 GLY A CA 1
ATOM 1024 C C . GLY A 1 130 ? -2.218 5.880 -10.314 1.00 96.75 130 GLY A C 1
ATOM 1025 O O . GLY A 1 130 ? -3.241 6.040 -9.655 1.00 96.75 130 GLY A O 1
ATOM 1026 N N . GLY A 1 131 ? -1.058 5.538 -9.749 1.00 97.38 131 GLY A N 1
ATOM 1027 C CA . GLY A 1 131 ? -0.927 5.255 -8.320 1.00 97.38 131 GLY A CA 1
ATOM 1028 C C . GLY A 1 131 ? -1.312 6.441 -7.428 1.00 97.38 131 GLY A C 1
ATOM 1029 O O . GLY A 1 131 ? -1.936 6.244 -6.388 1.00 97.38 131 GLY A O 1
ATOM 1030 N N . ALA A 1 132 ? -0.995 7.672 -7.845 1.00 98.06 132 ALA A N 1
ATOM 1031 C CA . ALA A 1 132 ? -1.304 8.878 -7.077 1.00 98.06 132 ALA A CA 1
ATOM 1032 C C . ALA A 1 132 ? -2.773 9.316 -7.152 1.00 98.06 132 ALA A C 1
ATOM 1034 O O . ALA A 1 132 ? -3.293 9.884 -6.193 1.00 98.06 132 ALA A O 1
ATOM 1035 N N . THR A 1 133 ? -3.452 9.065 -8.273 1.00 98.19 133 THR A N 1
ATOM 1036 C CA . THR A 1 133 ? -4.830 9.534 -8.498 1.00 98.19 133 THR A CA 1
ATOM 1037 C C . THR A 1 133 ? -5.882 8.651 -7.837 1.00 98.19 133 THR A C 1
ATOM 1039 O O . THR A 1 133 ? -6.900 9.173 -7.389 1.00 98.19 133 THR A O 1
ATOM 1042 N N . LEU A 1 134 ? -5.650 7.341 -7.705 1.00 98.12 134 LEU A N 1
ATOM 1043 C CA . LEU A 1 134 ? -6.606 6.420 -7.073 1.00 98.12 134 LEU A CA 1
ATOM 1044 C C . LEU A 1 134 ? -7.044 6.841 -5.654 1.00 98.12 134 LEU A C 1
ATOM 1046 O O . LEU A 1 134 ? -8.253 6.921 -5.422 1.00 98.12 134 LEU A O 1
ATOM 1050 N N . PRO A 1 135 ? -6.146 7.176 -4.706 1.00 97.81 135 PRO A N 1
ATOM 1051 C CA . PRO A 1 135 ? -6.575 7.646 -3.389 1.00 97.81 135 PRO A CA 1
ATOM 1052 C C . PRO A 1 135 ? -7.295 8.997 -3.428 1.00 97.81 135 PRO A C 1
ATOM 1054 O O . PRO A 1 135 ? -8.173 9.235 -2.605 1.00 97.81 135 PRO A O 1
ATOM 1057 N N . VAL A 1 136 ? -6.999 9.860 -4.404 1.00 97.56 136 VAL A N 1
ATOM 1058 C CA . VAL A 1 136 ? -7.754 11.107 -4.604 1.00 97.56 136 VAL A CA 1
ATOM 1059 C C . VAL A 1 136 ? -9.178 10.794 -5.060 1.00 97.56 136 VAL A C 1
ATOM 1061 O O . VAL A 1 136 ? -10.127 11.321 -4.489 1.00 97.56 136 VAL A O 1
ATOM 1064 N N . LEU A 1 137 ? -9.361 9.883 -6.017 1.00 97.75 137 LEU A N 1
ATOM 1065 C CA . LEU A 1 137 ? -10.691 9.462 -6.471 1.00 97.75 137 LEU A CA 1
ATOM 1066 C C . LEU A 1 137 ? -11.498 8.777 -5.361 1.00 97.75 137 LEU A C 1
ATOM 1068 O O . LEU A 1 137 ? -12.713 8.951 -5.295 1.00 97.75 137 LEU A O 1
ATOM 1072 N N . ALA A 1 138 ? -10.829 8.064 -4.452 1.00 97.12 138 ALA A N 1
ATOM 1073 C CA . ALA A 1 138 ? -11.461 7.464 -3.281 1.00 97.12 138 ALA A CA 1
ATOM 1074 C C . ALA A 1 138 ? -12.091 8.495 -2.328 1.00 97.12 138 ALA A C 1
ATOM 1076 O O . ALA A 1 138 ? -13.080 8.170 -1.670 1.00 97.12 138 ALA A O 1
ATOM 1077 N N . THR A 1 139 ? -11.596 9.742 -2.292 1.00 96.19 139 THR A N 1
ATOM 1078 C CA . THR A 1 139 ? -12.235 10.822 -1.509 1.00 96.19 139 THR A CA 1
ATOM 1079 C C . THR A 1 139 ? -13.653 11.126 -1.992 1.00 96.19 139 THR A C 1
ATOM 1081 O O . THR A 1 139 ? -14.503 11.509 -1.197 1.00 96.19 139 THR A O 1
ATOM 1084 N N . ALA A 1 140 ? -13.923 10.890 -3.278 1.00 95.56 140 ALA A N 1
ATOM 1085 C CA . ALA A 1 140 ? -15.211 11.129 -3.914 1.00 95.56 140 ALA A CA 1
ATOM 1086 C C . ALA A 1 140 ? -16.067 9.846 -4.043 1.00 95.56 140 ALA A C 1
ATOM 1088 O O . ALA A 1 140 ? -17.147 9.864 -4.635 1.00 95.56 140 ALA A O 1
ATOM 1089 N N . GLY A 1 141 ? -15.607 8.729 -3.464 1.00 92.88 141 GLY A N 1
ATOM 1090 C CA . GLY A 1 141 ? -16.366 7.489 -3.304 1.00 92.88 141 GLY A CA 1
ATOM 1091 C C . GLY A 1 141 ? -15.960 6.335 -4.230 1.00 92.88 141 GLY A C 1
ATOM 1092 O O . GLY A 1 141 ? -15.152 6.458 -5.150 1.00 92.88 141 GLY A O 1
ATOM 1093 N N . THR A 1 142 ? -16.562 5.168 -3.986 1.00 93.56 142 THR A N 1
ATOM 1094 C CA . THR A 1 142 ? -16.197 3.894 -4.636 1.00 93.56 142 THR A CA 1
ATOM 1095 C C . THR A 1 142 ? -16.485 3.856 -6.135 1.00 93.56 142 THR A C 1
ATOM 1097 O O . THR A 1 142 ? -15.730 3.239 -6.884 1.00 93.56 142 THR A O 1
ATOM 1100 N N . ARG A 1 143 ? -17.539 4.542 -6.602 1.00 95.94 143 ARG A N 1
ATOM 1101 C CA . ARG A 1 143 ? -17.878 4.621 -8.036 1.00 95.94 143 ARG A CA 1
ATOM 1102 C C . ARG A 1 143 ? -16.779 5.317 -8.837 1.00 95.94 143 ARG A C 1
ATOM 1104 O O . ARG A 1 143 ? -16.380 4.814 -9.884 1.00 95.94 143 ARG A O 1
ATOM 1111 N N . LEU A 1 144 ? -16.277 6.445 -8.332 1.00 97.06 144 LEU A N 1
ATOM 1112 C CA . LEU A 1 144 ? -15.209 7.202 -8.986 1.00 97.06 144 LEU A CA 1
ATOM 1113 C C . LEU A 1 144 ? -13.865 6.484 -8.889 1.00 97.06 144 LEU A C 1
ATOM 1115 O O . LEU A 1 144 ? -13.126 6.469 -9.869 1.00 97.06 144 LEU A O 1
ATOM 1119 N N . LEU A 1 145 ? -13.587 5.808 -7.771 1.00 96.50 145 LEU A N 1
ATOM 1120 C CA . LEU A 1 145 ? -12.434 4.913 -7.670 1.00 96.50 145 LEU A CA 1
ATOM 1121 C C . LEU A 1 145 ? -12.485 3.794 -8.727 1.00 96.50 145 LEU A C 1
ATOM 1123 O O . LEU A 1 145 ? -11.498 3.560 -9.421 1.00 96.50 145 LEU A O 1
ATOM 1127 N N . GLY A 1 146 ? -13.639 3.139 -8.892 1.00 96.44 146 GLY A N 1
ATOM 1128 C CA . GLY A 1 146 ? -13.840 2.101 -9.907 1.00 96.44 146 GLY A CA 1
ATOM 1129 C C . GLY A 1 146 ? -13.656 2.624 -11.334 1.00 96.44 146 GLY A C 1
ATOM 1130 O O . GLY A 1 146 ? -12.941 2.014 -12.127 1.00 96.44 146 GLY A O 1
ATOM 1131 N N . ALA A 1 147 ? -14.225 3.793 -11.647 1.00 97.81 147 ALA A N 1
ATOM 1132 C CA . ALA A 1 147 ? -14.009 4.460 -12.932 1.00 97.81 147 ALA A CA 1
ATOM 1133 C C . ALA A 1 147 ? -12.527 4.815 -13.159 1.00 97.81 147 ALA A C 1
ATOM 1135 O O . ALA A 1 147 ? -12.010 4.621 -14.257 1.00 97.81 147 ALA A O 1
ATOM 1136 N N . GLY A 1 148 ? -11.828 5.266 -12.114 1.00 97.56 148 GLY A N 1
ATOM 1137 C CA . GLY A 1 148 ? -10.390 5.531 -12.136 1.00 97.56 148 GLY A CA 1
ATOM 1138 C C . GLY A 1 148 ? -9.548 4.299 -12.447 1.00 97.56 148 GLY A C 1
ATOM 1139 O O . GLY A 1 148 ? -8.624 4.381 -13.251 1.00 97.56 148 GLY A O 1
ATOM 1140 N N . LEU A 1 149 ? -9.893 3.144 -11.871 1.00 97.38 149 LEU A N 1
ATOM 1141 C CA . LEU A 1 149 ? -9.232 1.871 -12.175 1.00 97.38 149 LEU A CA 1
ATOM 1142 C C . LEU A 1 149 ? -9.441 1.456 -13.637 1.00 97.38 149 LEU A C 1
ATOM 1144 O O . LEU A 1 149 ? -8.488 1.052 -14.300 1.00 97.38 149 LEU A O 1
ATOM 1148 N N . LEU A 1 150 ? -10.659 1.598 -14.167 1.00 97.94 150 LEU A N 1
ATOM 1149 C CA . LEU A 1 150 ? -10.936 1.316 -15.581 1.00 97.94 150 LEU A CA 1
ATOM 1150 C C . LEU A 1 150 ? -10.163 2.266 -16.508 1.00 97.94 150 LEU A C 1
ATOM 1152 O O . LEU A 1 150 ? -9.583 1.825 -17.501 1.00 97.94 150 LEU A O 1
ATOM 1156 N N . LEU A 1 151 ? -10.099 3.555 -16.159 1.00 97.94 151 LEU A N 1
ATOM 1157 C CA . LEU A 1 151 ? -9.322 4.544 -16.902 1.00 97.94 151 LEU A CA 1
ATOM 1158 C C . LEU A 1 151 ? -7.821 4.231 -16.856 1.00 97.94 151 LEU A C 1
ATOM 1160 O O . LEU A 1 151 ? -7.157 4.320 -17.883 1.00 97.94 151 LEU A O 1
ATOM 1164 N N . LEU A 1 152 ? -7.291 3.811 -15.705 1.00 97.69 152 LEU A N 1
ATOM 1165 C CA . LEU A 1 152 ? -5.901 3.379 -15.563 1.00 97.69 152 LEU A CA 1
ATOM 1166 C C . LEU A 1 152 ? -5.577 2.215 -16.506 1.00 97.69 152 LEU A C 1
ATOM 1168 O O . LEU A 1 152 ? -4.550 2.253 -17.184 1.00 97.69 152 LEU A O 1
ATOM 1172 N N . VAL A 1 153 ? -6.450 1.205 -16.588 1.00 97.62 153 VAL A N 1
ATOM 1173 C CA . VAL A 1 153 ? -6.286 0.070 -17.514 1.00 97.62 153 VAL A CA 1
ATOM 1174 C C . VAL A 1 153 ? -6.282 0.544 -18.966 1.00 97.62 153 VAL A C 1
ATOM 1176 O O . VAL A 1 153 ? -5.407 0.150 -19.743 1.00 97.62 153 VAL A O 1
ATOM 1179 N N . LEU A 1 154 ? -7.220 1.422 -19.326 1.00 97.44 154 LEU A N 1
ATOM 1180 C CA . LEU A 1 154 ? -7.322 1.977 -20.673 1.00 97.44 154 LEU A CA 1
ATOM 1181 C C . LEU A 1 154 ? -6.070 2.783 -21.049 1.00 97.44 154 LEU A C 1
ATOM 1183 O O . LEU A 1 154 ? -5.460 2.515 -22.083 1.00 97.44 154 LEU A O 1
ATOM 1187 N N . VAL A 1 155 ? -5.652 3.725 -20.200 1.00 96.69 155 VAL A N 1
ATOM 1188 C CA . VAL A 1 155 ? -4.481 4.584 -20.437 1.00 96.69 155 VAL A CA 1
ATOM 1189 C C . VAL A 1 155 ? -3.199 3.759 -20.495 1.00 96.69 155 VAL A C 1
ATOM 1191 O O . VAL A 1 155 ? -2.396 3.983 -21.395 1.00 96.69 155 VAL A O 1
ATOM 1194 N N . SER A 1 156 ? -3.031 2.772 -19.609 1.00 94.56 156 SER A N 1
ATOM 1195 C CA . SER A 1 156 ? -1.861 1.877 -19.620 1.00 94.56 156 SER A CA 1
ATOM 1196 C C . SER A 1 156 ? -1.792 1.038 -20.897 1.00 94.56 156 SER A C 1
ATOM 1198 O O . SER A 1 156 ? -0.717 0.826 -21.456 1.00 94.56 156 SER A O 1
ATOM 1200 N N . SER A 1 157 ? -2.946 0.581 -21.391 1.00 95.06 157 SER A N 1
ATOM 1201 C CA . SER A 1 157 ? -3.022 -0.152 -22.656 1.00 95.06 157 SER A CA 1
ATOM 1202 C C . SER A 1 157 ? -2.643 0.759 -23.823 1.00 95.06 157 SER A C 1
ATOM 1204 O O . SER A 1 157 ? -1.767 0.414 -24.612 1.00 95.06 157 SER A O 1
ATOM 1206 N N . ILE A 1 158 ? -3.244 1.953 -23.905 1.00 94.56 158 ILE A N 1
ATOM 1207 C CA . ILE A 1 158 ? -2.953 2.941 -24.953 1.00 94.56 158 ILE A CA 1
ATOM 1208 C C . ILE A 1 158 ? -1.471 3.335 -24.936 1.00 94.56 158 ILE A C 1
ATOM 1210 O O . ILE A 1 158 ? -0.840 3.330 -25.991 1.00 94.56 158 ILE A O 1
ATOM 1214 N N . SER A 1 159 ? -0.887 3.619 -23.766 1.00 91.75 159 SER A N 1
ATOM 1215 C CA . SER A 1 159 ? 0.530 3.991 -23.667 1.00 91.75 159 SER A CA 1
ATOM 1216 C C . SER A 1 159 ? 1.454 2.887 -24.174 1.00 91.75 159 SER A C 1
ATOM 1218 O O . SER A 1 159 ? 2.401 3.181 -24.900 1.00 91.75 159 SER A O 1
ATOM 1220 N N . ALA A 1 160 ? 1.146 1.623 -23.868 1.00 90.31 160 ALA A N 1
ATOM 1221 C CA . ALA A 1 160 ? 1.923 0.483 -24.348 1.00 90.31 160 ALA A CA 1
ATOM 1222 C C . ALA A 1 160 ? 1.766 0.259 -25.870 1.00 90.31 160 ALA A C 1
ATOM 1224 O O . ALA A 1 160 ? 2.699 -0.192 -26.539 1.00 90.31 160 ALA A O 1
ATOM 1225 N N . PHE A 1 161 ? 0.603 0.584 -26.450 1.00 90.38 161 PHE A N 1
ATOM 1226 C CA . PHE A 1 161 ? 0.387 0.513 -27.902 1.00 90.38 161 PHE A CA 1
ATOM 1227 C C . PHE A 1 161 ? 1.122 1.612 -28.674 1.00 90.38 161 PHE A C 1
ATOM 1229 O O . PHE A 1 161 ? 1.635 1.341 -29.763 1.00 90.38 161 PHE A O 1
ATOM 1236 N N . LEU A 1 162 ? 1.175 2.826 -28.117 1.00 89.75 162 LEU A N 1
ATOM 1237 C CA . LEU A 1 162 ? 1.817 3.989 -28.735 1.00 89.75 162 LEU A CA 1
ATOM 1238 C C . LEU A 1 162 ? 3.349 3.934 -28.692 1.00 89.75 162 LEU A C 1
ATOM 1240 O O . LEU A 1 162 ? 3.999 4.684 -29.419 1.00 89.75 162 LEU A O 1
ATOM 1244 N N . GLN A 1 163 ? 3.934 3.056 -27.877 1.00 85.56 163 GLN A N 1
ATOM 1245 C CA . GLN A 1 163 ? 5.383 2.950 -27.773 1.00 85.56 163 GLN A CA 1
ATOM 1246 C C . GLN A 1 163 ? 6.008 2.443 -29.091 1.00 85.56 163 GLN A C 1
ATOM 1248 O O . GLN A 1 163 ? 5.537 1.441 -29.652 1.00 85.56 163 GLN A O 1
ATOM 1253 N N . PRO A 1 164 ? 7.070 3.088 -29.614 1.00 82.12 164 PRO A N 1
ATOM 1254 C CA . PRO A 1 164 ? 7.755 2.638 -30.825 1.00 82.12 164 PRO A CA 1
ATOM 1255 C C . PRO A 1 164 ? 8.189 1.168 -30.734 1.00 82.12 164 PRO A C 1
ATOM 1257 O O . PRO A 1 164 ? 8.539 0.672 -29.665 1.00 82.12 164 PRO A O 1
ATOM 1260 N N . ARG A 1 165 ? 8.132 0.427 -31.851 1.00 77.50 165 ARG A N 1
ATOM 1261 C CA . ARG A 1 165 ? 8.543 -0.995 -31.876 1.00 77.50 165 ARG A CA 1
ATOM 1262 C C . ARG A 1 165 ? 10.020 -1.178 -31.539 1.00 77.50 165 ARG A C 1
ATOM 1264 O O . ARG A 1 165 ? 10.346 -2.131 -30.847 1.00 77.50 165 ARG A O 1
ATOM 1271 N N . ASP A 1 166 ? 10.859 -0.238 -31.953 1.00 74.25 166 ASP A N 1
ATOM 1272 C CA . ASP A 1 166 ? 12.308 -0.301 -31.737 1.00 74.25 166 ASP A CA 1
ATOM 1273 C C . ASP A 1 166 ? 12.700 -0.075 -30.265 1.00 74.25 166 ASP A C 1
ATOM 1275 O O . ASP A 1 166 ? 13.811 -0.394 -29.857 1.00 74.25 166 ASP A O 1
ATOM 1279 N N . GLU A 1 167 ? 11.768 0.424 -29.445 1.00 73.00 167 GLU A N 1
ATOM 1280 C CA . GLU A 1 167 ? 11.938 0.622 -28.001 1.00 73.00 167 GLU A CA 1
ATOM 1281 C C . GLU A 1 167 ? 11.269 -0.483 -27.157 1.00 73.00 167 GLU A C 1
ATOM 1283 O O . GLU A 1 167 ? 11.346 -0.451 -25.923 1.00 73.00 167 GLU A O 1
ATOM 1288 N N . ARG A 1 168 ? 10.596 -1.458 -27.795 1.00 70.81 168 ARG A N 1
ATOM 1289 C CA . ARG A 1 168 ? 9.849 -2.535 -27.123 1.00 70.81 168 ARG A CA 1
ATOM 1290 C C . ARG A 1 168 ? 10.705 -3.785 -26.920 1.00 70.81 168 ARG A C 1
ATOM 1292 O O . ARG A 1 168 ? 10.882 -4.584 -27.832 1.00 70.81 168 ARG A O 1
ATOM 1299 N N . ASP A 1 169 ? 11.114 -4.011 -25.675 1.00 74.25 169 ASP A N 1
ATOM 1300 C CA . ASP A 1 169 ? 11.774 -5.260 -25.250 1.00 74.25 169 ASP A CA 1
ATOM 1301 C C . ASP A 1 169 ? 10.776 -6.298 -24.720 1.00 74.25 169 ASP A C 1
ATOM 1303 O O . ASP A 1 169 ? 11.099 -7.475 -24.566 1.00 74.25 169 ASP A O 1
ATOM 1307 N N . VAL A 1 170 ? 9.558 -5.854 -24.401 1.00 82.88 170 VAL A N 1
ATOM 1308 C CA . VAL A 1 170 ? 8.505 -6.676 -23.810 1.00 82.88 170 VAL A CA 1
ATOM 1309 C C . VAL A 1 170 ? 7.221 -6.592 -24.636 1.00 82.88 170 VAL A C 1
ATOM 1311 O O . VAL A 1 170 ? 6.952 -5.571 -25.278 1.00 82.88 170 VAL A O 1
ATOM 1314 N N . PRO A 1 171 ? 6.390 -7.650 -24.629 1.00 88.56 171 PRO A N 1
ATOM 1315 C CA . PRO A 1 171 ? 5.075 -7.604 -25.252 1.00 88.56 171 PRO A CA 1
ATOM 1316 C C . PRO A 1 171 ? 4.211 -6.479 -24.668 1.00 88.56 171 PRO A C 1
ATOM 1318 O O . PRO A 1 171 ? 4.215 -6.252 -23.459 1.00 88.56 171 PRO A O 1
ATOM 1321 N N . VAL A 1 172 ? 3.395 -5.842 -25.514 1.00 88.94 172 VAL A N 1
ATOM 1322 C CA . VAL A 1 172 ? 2.494 -4.727 -25.143 1.00 88.94 172 VAL A CA 1
ATOM 1323 C C . VAL A 1 172 ? 1.665 -5.046 -23.897 1.00 88.94 172 VAL A C 1
ATOM 1325 O O . VAL A 1 172 ? 1.586 -4.242 -22.972 1.00 88.94 172 VAL A O 1
ATOM 1328 N N . PHE A 1 173 ? 1.093 -6.249 -23.840 1.00 91.50 173 PHE A N 1
ATOM 1329 C CA . PHE A 1 173 ? 0.275 -6.681 -22.707 1.00 91.50 173 PHE A CA 1
ATOM 1330 C C . PHE A 1 173 ? 1.074 -6.869 -21.416 1.00 91.50 173 PHE A C 1
ATOM 1332 O O . PHE A 1 173 ? 0.541 -6.614 -20.341 1.00 91.50 173 PHE A O 1
ATOM 1339 N N . ALA A 1 174 ? 2.340 -7.284 -21.501 1.00 91.56 174 ALA A N 1
ATOM 1340 C CA . ALA A 1 174 ? 3.195 -7.411 -20.325 1.00 91.56 174 ALA A CA 1
ATOM 1341 C C . ALA A 1 174 ? 3.535 -6.027 -19.749 1.00 91.56 174 ALA A C 1
ATOM 1343 O O . ALA A 1 174 ? 3.463 -5.834 -18.538 1.00 91.56 174 ALA A O 1
ATOM 1344 N N . SER A 1 175 ? 3.817 -5.058 -20.622 1.00 90.75 175 SER A N 1
ATOM 1345 C CA . SER A 1 175 ? 4.126 -3.673 -20.249 1.00 90.75 175 SER A CA 1
ATOM 1346 C C . SER A 1 175 ? 2.928 -2.947 -19.624 1.00 90.75 175 SER A C 1
ATOM 1348 O O . SER A 1 175 ? 3.002 -2.408 -18.513 1.00 90.75 175 SER A O 1
ATOM 1350 N N . ALA A 1 176 ? 1.767 -3.032 -20.284 1.00 94.12 176 ALA A N 1
ATOM 1351 C CA . ALA A 1 176 ? 0.510 -2.516 -19.750 1.00 94.12 176 ALA A CA 1
ATOM 1352 C C . ALA A 1 176 ? 0.138 -3.214 -18.433 1.00 94.12 176 ALA A C 1
ATOM 1354 O O . ALA A 1 176 ? -0.225 -2.551 -17.464 1.00 94.12 176 ALA A O 1
ATOM 1355 N N . GLY A 1 177 ? 0.283 -4.542 -18.371 1.00 95.38 177 GLY A N 1
ATOM 1356 C CA . GLY A 1 177 ? 0.012 -5.336 -17.175 1.00 95.38 177 GLY A CA 1
ATOM 1357 C C . GLY A 1 177 ? 0.886 -4.935 -15.990 1.00 95.38 177 GLY A C 1
ATOM 1358 O O . GLY A 1 177 ? 0.365 -4.759 -14.892 1.00 95.38 177 GLY A O 1
ATOM 1359 N N . LEU A 1 178 ? 2.186 -4.713 -16.205 1.00 94.94 178 LEU A N 1
ATOM 1360 C CA . LEU A 1 178 ? 3.096 -4.231 -15.166 1.00 94.94 178 LEU A CA 1
ATOM 1361 C C . LEU A 1 178 ? 2.697 -2.838 -14.662 1.00 94.94 178 LEU A C 1
ATOM 1363 O O . LEU A 1 178 ? 2.675 -2.610 -13.454 1.00 94.94 178 LEU A O 1
ATOM 1367 N N . THR A 1 179 ? 2.348 -1.927 -15.573 1.00 95.69 179 THR A N 1
ATOM 1368 C CA . THR A 1 179 ? 1.911 -0.562 -15.238 1.00 95.69 179 THR A CA 1
ATOM 1369 C C . THR A 1 179 ? 0.634 -0.584 -14.398 1.00 95.69 179 THR A C 1
ATOM 1371 O O . THR A 1 179 ? 0.573 0.046 -13.340 1.00 95.69 179 THR A O 1
ATOM 1374 N N . VAL A 1 180 ? -0.364 -1.365 -14.827 1.00 97.50 180 VAL A N 1
ATOM 1375 C CA . VAL A 1 180 ? -1.633 -1.549 -14.109 1.00 97.50 180 VAL A CA 1
ATOM 1376 C C . VAL A 1 180 ? -1.406 -2.211 -12.756 1.00 97.50 180 VAL A C 1
ATOM 1378 O O . VAL A 1 180 ? -1.993 -1.780 -11.771 1.00 97.50 180 VAL A O 1
ATOM 1381 N N . LEU A 1 181 ? -0.552 -3.231 -12.679 1.00 96.75 181 LEU A N 1
ATOM 1382 C CA . LEU A 1 181 ? -0.244 -3.923 -11.431 1.00 96.75 181 LEU A CA 1
ATOM 1383 C C . LEU A 1 181 ? 0.463 -2.992 -10.440 1.00 96.75 181 LEU A C 1
ATOM 1385 O O . LEU A 1 181 ? 0.064 -2.926 -9.282 1.00 96.75 181 LEU A O 1
ATOM 1389 N N . ALA A 1 182 ? 1.462 -2.231 -10.889 1.00 97.12 182 ALA A N 1
ATOM 1390 C CA . ALA A 1 182 ? 2.179 -1.278 -10.050 1.00 97.12 182 ALA A CA 1
ATOM 1391 C C . ALA A 1 182 ? 1.243 -0.187 -9.507 1.00 97.12 182 ALA A C 1
ATOM 1393 O O . ALA A 1 182 ? 1.112 -0.030 -8.293 1.00 97.12 182 ALA A O 1
ATOM 1394 N N . ALA A 1 183 ? 0.545 0.518 -10.401 1.00 97.81 183 ALA A N 1
ATOM 1395 C CA . ALA A 1 183 ? -0.361 1.602 -10.032 1.00 97.81 183 ALA A CA 1
ATOM 1396 C C . ALA A 1 183 ? -1.591 1.113 -9.262 1.00 97.81 183 ALA A C 1
ATOM 1398 O O . ALA A 1 183 ? -1.984 1.724 -8.271 1.00 97.81 183 ALA A O 1
ATOM 1399 N N . GLY A 1 184 ? -2.188 0.005 -9.696 1.00 97.62 184 GLY A N 1
ATOM 1400 C CA . GLY A 1 184 ? -3.394 -0.562 -9.108 1.00 97.62 184 GLY A CA 1
ATOM 1401 C C . GLY A 1 184 ? -3.161 -1.113 -7.707 1.00 97.62 184 GLY A C 1
ATOM 1402 O O . GLY A 1 184 ? -3.949 -0.821 -6.814 1.00 97.62 184 GLY A O 1
ATOM 1403 N N . VAL A 1 185 ? -2.069 -1.850 -7.474 1.00 97.94 185 VAL A N 1
ATOM 1404 C CA . VAL A 1 185 ? -1.770 -2.407 -6.143 1.00 97.94 185 VAL A CA 1
ATOM 1405 C C . VAL A 1 185 ? -1.356 -1.299 -5.172 1.00 97.94 185 VAL A C 1
ATOM 1407 O O . VAL A 1 185 ? -1.938 -1.185 -4.093 1.00 97.94 185 VAL A O 1
ATOM 1410 N N . CYS A 1 186 ? -0.409 -0.430 -5.548 1.00 98.12 186 CYS A N 1
ATOM 1411 C CA . CYS A 1 186 ? 0.043 0.651 -4.665 1.00 98.12 186 CYS A CA 1
ATOM 1412 C C . CYS A 1 186 ? -1.050 1.704 -4.430 1.00 98.12 186 CYS A C 1
ATOM 1414 O O . CYS A 1 186 ? -1.314 2.089 -3.290 1.00 98.12 186 CYS A O 1
ATOM 1416 N N . GLY A 1 187 ? -1.701 2.163 -5.501 1.00 97.75 187 GLY A N 1
ATOM 1417 C CA . GLY A 1 187 ? -2.769 3.155 -5.424 1.00 97.75 187 GLY A CA 1
ATOM 1418 C C . GLY A 1 187 ? -4.055 2.595 -4.819 1.00 97.75 187 GLY A C 1
ATOM 1419 O O . GLY A 1 187 ? -4.727 3.306 -4.082 1.00 97.75 187 GLY A O 1
ATOM 1420 N N . GLY A 1 188 ? -4.375 1.319 -5.045 1.00 97.62 188 GLY A N 1
ATOM 1421 C CA . GLY A 1 188 ? -5.513 0.636 -4.425 1.00 97.62 188 GLY A CA 1
ATOM 1422 C C . GLY A 1 188 ? -5.352 0.469 -2.914 1.00 97.62 188 GLY A C 1
ATOM 1423 O O . GLY A 1 188 ? -6.299 0.713 -2.165 1.00 97.62 188 GLY A O 1
ATOM 1424 N N . ALA A 1 189 ? -4.147 0.142 -2.441 1.00 98.00 189 ALA A N 1
ATOM 1425 C CA . ALA A 1 189 ? -3.850 0.102 -1.011 1.00 98.00 189 ALA A CA 1
ATOM 1426 C C . ALA A 1 189 ? -4.000 1.487 -0.358 1.00 98.00 189 ALA A C 1
ATOM 1428 O O . ALA A 1 189 ? -4.667 1.624 0.667 1.00 98.00 189 ALA A O 1
ATOM 1429 N N . ALA A 1 190 ? -3.453 2.532 -0.990 1.00 97.81 190 ALA A N 1
ATOM 1430 C CA . ALA A 1 190 ? -3.624 3.917 -0.551 1.00 97.81 190 ALA A CA 1
ATOM 1431 C C . ALA A 1 190 ? -5.099 4.356 -0.557 1.00 97.81 190 ALA A C 1
ATOM 1433 O O . ALA A 1 190 ? -5.585 4.933 0.414 1.00 97.81 190 ALA A O 1
ATOM 1434 N N . ALA A 1 191 ? -5.832 4.041 -1.626 1.00 97.94 191 ALA A N 1
ATOM 1435 C CA . ALA A 1 191 ? -7.256 4.331 -1.757 1.00 97.94 191 ALA A CA 1
ATOM 1436 C C . ALA A 1 191 ? -8.094 3.630 -0.684 1.00 97.94 191 ALA A C 1
ATOM 1438 O O . ALA A 1 191 ? -9.054 4.210 -0.184 1.00 97.94 191 ALA A O 1
ATOM 1439 N N . SER A 1 192 ? -7.705 2.421 -0.282 1.00 97.44 192 SER A N 1
ATOM 1440 C CA . SER A 1 192 ? -8.390 1.667 0.770 1.00 97.44 192 SER A CA 1
ATOM 1441 C C . SER A 1 192 ? -8.299 2.359 2.133 1.00 97.44 192 SER A C 1
ATOM 1443 O O . SER A 1 192 ? -9.286 2.376 2.862 1.00 97.44 192 SER A O 1
ATOM 1445 N N . LEU A 1 193 ? -7.170 3.007 2.456 1.00 96.56 193 LEU A N 1
ATOM 1446 C CA . LEU A 1 193 ? -7.059 3.838 3.665 1.00 96.56 193 LEU A CA 1
ATOM 1447 C C . LEU A 1 193 ? -7.971 5.066 3.609 1.00 96.56 193 LEU A C 1
ATOM 1449 O O . LEU A 1 193 ? -8.603 5.409 4.605 1.00 96.56 193 LEU A O 1
ATOM 1453 N N . VAL A 1 194 ? -8.059 5.717 2.446 1.00 96.50 194 VAL A N 1
ATOM 1454 C CA . VAL A 1 194 ? -8.942 6.878 2.251 1.00 96.50 194 VAL A CA 1
ATOM 1455 C C . VAL A 1 194 ? -10.412 6.470 2.379 1.00 96.50 194 VAL A C 1
ATOM 1457 O O . VAL A 1 194 ? -11.177 7.150 3.058 1.00 96.50 194 VAL A O 1
ATOM 1460 N N . LEU A 1 195 ? -10.806 5.336 1.788 1.00 94.75 195 LEU A N 1
ATOM 1461 C CA . LEU A 1 195 ? -12.155 4.789 1.945 1.00 94.75 195 LEU A CA 1
ATOM 1462 C C . LEU A 1 195 ? -12.454 4.430 3.399 1.00 94.75 195 LEU A C 1
ATOM 1464 O O . LEU A 1 195 ? -13.523 4.774 3.889 1.00 94.75 195 LEU A O 1
ATOM 1468 N N . LEU A 1 196 ? -11.514 3.795 4.104 1.00 93.94 196 LEU A N 1
ATOM 1469 C CA . LEU A 1 196 ? -11.675 3.496 5.526 1.00 93.94 196 LEU A CA 1
ATOM 1470 C C . LEU A 1 196 ? -11.892 4.762 6.348 1.00 93.94 196 LEU A C 1
ATOM 1472 O O . LEU A 1 196 ? -12.806 4.790 7.158 1.00 93.94 196 LEU A O 1
ATOM 1476 N N . ALA A 1 197 ? -11.130 5.827 6.091 1.00 93.25 197 ALA A N 1
ATOM 1477 C CA . ALA A 1 197 ? -11.316 7.104 6.776 1.00 93.25 197 ALA A CA 1
ATOM 1478 C C . ALA A 1 197 ? -12.700 7.735 6.534 1.00 93.25 197 ALA A C 1
ATOM 1480 O O . ALA A 1 197 ? -13.174 8.485 7.386 1.00 93.25 197 ALA A O 1
ATOM 1481 N N . ASN A 1 198 ? -13.338 7.428 5.398 1.00 90.38 198 ASN A N 1
ATOM 1482 C CA . ASN A 1 198 ? -14.711 7.831 5.091 1.00 90.38 198 ASN A CA 1
ATOM 1483 C C . ASN A 1 198 ? -15.765 6.887 5.698 1.00 90.38 198 ASN A C 1
ATOM 1485 O O . ASN A 1 198 ? -16.876 7.329 5.973 1.00 90.38 198 ASN A O 1
ATOM 1489 N N . TYR A 1 199 ? -15.450 5.600 5.868 1.00 89.94 199 TYR A N 1
ATOM 1490 C CA . TYR A 1 199 ? -16.362 4.608 6.444 1.00 89.94 199 TYR A CA 1
ATOM 1491 C C . TYR A 1 199 ? -16.404 4.680 7.967 1.00 89.94 199 TYR A C 1
ATOM 1493 O O . TYR A 1 199 ? -17.478 4.784 8.549 1.00 89.94 199 TYR A O 1
ATOM 1501 N N . GLU A 1 200 ? -15.241 4.588 8.607 1.00 91.50 200 GLU A N 1
ATOM 1502 C CA . GLU A 1 200 ? -15.111 4.586 10.057 1.00 91.50 200 GLU A CA 1
ATOM 1503 C C . GLU A 1 200 ? -13.678 5.016 10.443 1.00 91.50 200 GLU A C 1
ATOM 1505 O O . GLU A 1 200 ? -12.680 4.375 10.093 1.00 91.50 200 GLU A O 1
ATOM 1510 N N . ILE A 1 201 ? -13.572 6.135 11.168 1.00 91.50 201 ILE A N 1
ATOM 1511 C CA . ILE A 1 201 ? -12.288 6.750 11.520 1.00 91.50 201 ILE A CA 1
ATOM 1512 C C . ILE A 1 201 ? -11.462 5.926 12.526 1.00 91.50 201 ILE A C 1
ATOM 1514 O O . ILE A 1 201 ? -10.246 5.798 12.376 1.00 91.50 201 ILE A O 1
ATOM 1518 N N . GLY A 1 202 ? -12.088 5.361 13.552 1.00 92.25 202 GLY A N 1
ATOM 1519 C CA . GLY A 1 202 ? -11.436 4.472 14.506 1.00 92.25 202 GLY A CA 1
ATOM 1520 C C . GLY A 1 202 ? -10.840 3.241 13.820 1.00 92.25 202 GLY A C 1
ATOM 1521 O O . GLY A 1 202 ? -9.707 2.874 14.122 1.00 92.25 202 GLY A O 1
ATOM 1522 N N . ALA A 1 203 ? -11.514 2.666 12.818 1.00 93.19 203 ALA A N 1
ATOM 1523 C CA . ALA A 1 203 ? -10.997 1.538 12.047 1.00 93.19 203 ALA A CA 1
ATOM 1524 C C . ALA A 1 203 ? -9.708 1.898 11.292 1.00 93.19 203 ALA A C 1
ATOM 1526 O O . ALA A 1 203 ? -8.751 1.121 11.328 1.00 93.19 203 ALA A O 1
ATOM 1527 N N . VAL A 1 204 ? -9.650 3.069 10.638 1.00 94.81 204 VAL A N 1
ATOM 1528 C CA . VAL A 1 204 ? -8.416 3.506 9.958 1.00 94.81 204 VAL A CA 1
ATOM 1529 C C . VAL A 1 204 ? -7.307 3.837 10.956 1.00 94.81 204 VAL A C 1
ATOM 1531 O O . VAL A 1 204 ? -6.153 3.496 10.707 1.00 94.81 204 VAL A O 1
ATOM 1534 N N . ILE A 1 205 ? -7.633 4.446 12.101 1.00 94.44 205 ILE A N 1
ATOM 1535 C CA . ILE A 1 205 ? -6.654 4.755 13.153 1.00 94.44 205 ILE A CA 1
ATOM 1536 C C . ILE A 1 205 ? -6.043 3.465 13.704 1.00 94.44 205 ILE A C 1
ATOM 1538 O O . ILE A 1 205 ? -4.821 3.358 13.783 1.00 94.44 205 ILE A O 1
ATOM 1542 N N . ILE A 1 206 ? -6.868 2.471 14.036 1.00 95.12 206 ILE A N 1
ATOM 1543 C CA . ILE A 1 206 ? -6.411 1.185 14.576 1.00 95.12 206 ILE A CA 1
ATOM 1544 C C . ILE A 1 206 ? -5.544 0.445 13.555 1.00 95.12 206 ILE A C 1
ATOM 1546 O O . ILE A 1 206 ? -4.463 -0.027 13.906 1.00 95.12 206 ILE A O 1
ATOM 1550 N N . LEU A 1 207 ? -5.953 0.410 12.282 1.00 96.31 207 LEU A N 1
ATOM 1551 C CA . LEU A 1 207 ? -5.130 -0.166 11.219 1.00 96.31 207 LEU A CA 1
ATOM 1552 C C . LEU A 1 207 ? -3.773 0.544 11.110 1.00 96.31 207 LEU A C 1
ATOM 1554 O O . LEU A 1 207 ? -2.741 -0.116 11.026 1.00 96.31 207 LEU A O 1
ATOM 1558 N N . LEU A 1 208 ? -3.748 1.880 11.133 1.00 96.38 208 LEU A N 1
ATOM 1559 C CA . LEU A 1 208 ? -2.502 2.647 11.071 1.00 96.38 208 LEU A CA 1
ATOM 1560 C C . LEU A 1 208 ? -1.603 2.377 12.281 1.00 96.38 208 LEU A C 1
ATOM 1562 O O . LEU A 1 208 ? -0.394 2.248 12.106 1.00 96.38 208 LEU A O 1
ATOM 1566 N N . ILE A 1 209 ? -2.173 2.231 13.480 1.00 96.06 209 ILE A N 1
ATOM 1567 C CA . ILE A 1 209 ? -1.430 1.815 14.676 1.00 96.06 209 ILE A CA 1
ATOM 1568 C C . ILE A 1 209 ? -0.828 0.423 14.466 1.00 96.06 209 ILE A C 1
ATOM 1570 O O . ILE A 1 209 ? 0.364 0.246 14.707 1.00 96.06 209 ILE A O 1
ATOM 1574 N N . PHE A 1 210 ? -1.603 -0.548 13.974 1.00 97.25 210 PHE A N 1
ATOM 1575 C CA . PHE A 1 210 ? -1.096 -1.894 13.695 1.00 97.25 210 PHE A CA 1
ATOM 1576 C C . PHE A 1 210 ? 0.032 -1.887 12.668 1.00 97.25 210 PHE A C 1
ATOM 1578 O O . PHE A 1 210 ? 1.058 -2.513 12.914 1.00 97.25 210 PHE A O 1
ATOM 1585 N N . LEU A 1 211 ? -0.107 -1.137 11.573 1.00 96.69 211 LEU A N 1
ATOM 1586 C CA . LEU A 1 211 ? 0.948 -0.979 10.570 1.00 96.69 211 LEU A CA 1
ATOM 1587 C C . LEU A 1 211 ? 2.213 -0.358 11.177 1.00 96.69 211 LEU A C 1
ATOM 1589 O O . LEU A 1 211 ? 3.309 -0.865 10.972 1.00 96.69 211 LEU A O 1
ATOM 1593 N N . MET A 1 212 ? 2.075 0.705 11.976 1.00 95.50 212 MET A N 1
ATOM 1594 C CA . MET A 1 212 ? 3.218 1.368 12.613 1.00 95.50 212 MET A CA 1
ATOM 1595 C C . MET A 1 212 ? 3.925 0.475 13.634 1.00 95.50 212 MET A C 1
ATOM 1597 O O . MET A 1 212 ? 5.154 0.433 13.660 1.00 95.50 212 MET A O 1
ATOM 1601 N N . VAL A 1 213 ? 3.166 -0.230 14.475 1.00 96.38 213 VAL A N 1
ATOM 1602 C CA . VAL A 1 213 ? 3.709 -1.156 15.477 1.00 96.38 213 VAL A CA 1
ATOM 1603 C C . VAL A 1 213 ? 4.379 -2.349 14.803 1.00 96.38 213 VAL A C 1
ATOM 1605 O O . VAL A 1 213 ? 5.468 -2.751 15.224 1.00 96.38 213 VAL A O 1
ATOM 1608 N N . TYR A 1 214 ? 3.752 -2.887 13.756 1.00 96.69 214 TYR A N 1
ATOM 1609 C CA . TYR A 1 214 ? 4.309 -3.955 12.940 1.00 96.69 214 TYR A CA 1
ATOM 1610 C C . TYR A 1 214 ? 5.645 -3.525 12.336 1.00 96.69 214 TYR A C 1
ATOM 1612 O O . TYR A 1 214 ? 6.660 -4.145 12.636 1.00 96.69 214 TYR A O 1
ATOM 1620 N N . ASP A 1 215 ? 5.668 -2.421 11.583 1.00 93.88 215 ASP A N 1
ATOM 1621 C CA . ASP A 1 215 ? 6.870 -1.906 10.919 1.00 93.88 215 ASP A CA 1
ATOM 1622 C C . ASP A 1 215 ? 7.997 -1.608 11.922 1.00 93.88 215 ASP A C 1
ATOM 1624 O O . ASP A 1 215 ? 9.168 -1.886 11.658 1.00 93.88 215 ASP A O 1
ATOM 1628 N N . ALA A 1 216 ? 7.665 -1.024 13.079 1.00 92.75 216 ALA A N 1
ATOM 1629 C CA . ALA A 1 216 ? 8.645 -0.710 14.114 1.00 92.75 216 ALA A CA 1
ATOM 1630 C C . ALA A 1 216 ? 9.253 -1.979 14.722 1.00 92.75 216 ALA A C 1
ATOM 1632 O O . ALA A 1 216 ? 10.471 -2.064 1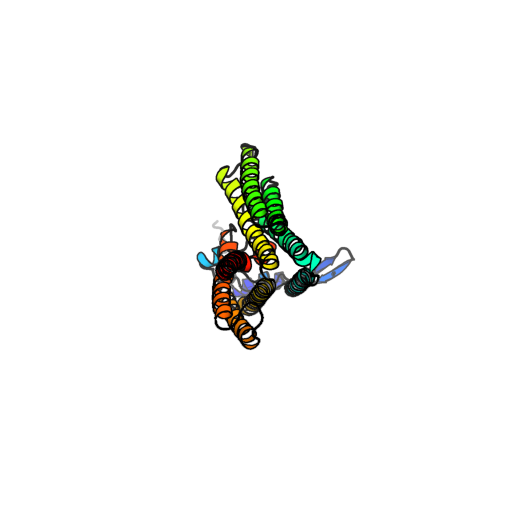4.874 1.00 92.75 216 ALA A O 1
ATOM 1633 N N . SER A 1 217 ? 8.421 -2.967 15.046 1.00 94.00 217 SER A N 1
ATOM 1634 C CA . SER A 1 217 ? 8.865 -4.224 15.658 1.00 94.00 217 SER A CA 1
ATOM 1635 C C . SER A 1 217 ? 9.645 -5.086 14.667 1.00 94.00 217 SER A C 1
ATOM 1637 O O . SER A 1 217 ? 10.701 -5.611 15.016 1.00 94.00 217 SER A O 1
ATOM 1639 N N . ASP A 1 218 ? 9.163 -5.161 13.425 1.00 93.19 218 ASP A N 1
ATOM 1640 C CA . ASP A 1 218 ? 9.830 -5.834 12.314 1.00 93.19 218 ASP A CA 1
ATOM 1641 C C . ASP A 1 218 ? 11.217 -5.237 12.066 1.00 93.19 218 ASP A C 1
ATOM 1643 O O . ASP A 1 218 ? 12.210 -5.957 12.012 1.00 93.19 218 ASP A O 1
ATOM 1647 N N . PHE A 1 219 ? 11.327 -3.907 12.034 1.00 89.62 219 PHE A N 1
ATOM 1648 C CA . PHE A 1 219 ? 12.619 -3.245 11.891 1.00 89.62 219 PHE A CA 1
ATOM 1649 C C . PHE A 1 219 ? 13.546 -3.487 13.092 1.00 89.62 219 PHE A C 1
ATOM 1651 O O . PHE A 1 219 ? 14.714 -3.820 12.896 1.00 89.62 219 PHE A O 1
ATOM 1658 N N . ILE A 1 220 ? 13.060 -3.316 14.329 1.00 90.44 220 ILE A N 1
ATOM 1659 C CA . ILE A 1 220 ? 13.890 -3.453 15.538 1.00 90.44 220 ILE A CA 1
ATOM 1660 C C . ILE A 1 220 ? 14.457 -4.870 15.638 1.00 90.44 220 ILE A C 1
ATOM 1662 O O . ILE A 1 220 ? 15.665 -5.024 15.806 1.00 90.44 220 ILE A O 1
ATOM 1666 N N . ILE A 1 221 ? 13.619 -5.895 15.483 1.00 91.25 221 ILE A N 1
ATOM 1667 C CA . ILE A 1 221 ? 14.037 -7.291 15.653 1.00 91.25 221 ILE A CA 1
ATOM 1668 C C . ILE A 1 221 ? 14.699 -7.828 14.381 1.00 91.25 221 ILE A C 1
ATOM 1670 O O . ILE A 1 221 ? 15.782 -8.408 14.451 1.00 91.25 221 ILE A O 1
ATOM 1674 N N . GLY A 1 222 ? 14.130 -7.551 13.207 1.00 86.94 222 GLY A N 1
ATOM 1675 C CA . GLY A 1 222 ? 14.670 -7.985 11.917 1.00 86.94 222 GLY A CA 1
ATOM 1676 C C . GLY A 1 222 ? 16.050 -7.409 11.600 1.00 86.94 222 GLY A C 1
ATOM 1677 O O . GLY A 1 222 ? 16.822 -8.026 10.871 1.00 86.94 222 GLY A O 1
ATOM 1678 N N . SER A 1 223 ? 16.409 -6.263 12.184 1.00 83.81 223 SER A N 1
ATOM 1679 C CA . SER A 1 223 ? 17.739 -5.674 12.012 1.00 83.81 223 SER A CA 1
ATOM 1680 C C . SER A 1 223 ? 18.881 -6.428 12.705 1.00 83.81 223 SER A C 1
ATOM 1682 O O . SER A 1 223 ? 20.025 -6.325 12.259 1.00 83.81 223 SER A O 1
ATOM 1684 N N . GLY A 1 224 ? 18.586 -7.172 13.776 1.00 81.00 224 GLY A N 1
ATOM 1685 C CA . GLY A 1 224 ? 19.553 -7.996 14.514 1.00 81.00 224 GLY A CA 1
ATOM 1686 C C . GLY A 1 224 ? 19.438 -9.495 14.225 1.00 81.00 224 GLY A C 1
ATOM 1687 O O . GLY A 1 224 ? 20.249 -10.278 14.715 1.00 81.00 224 GLY A O 1
ATOM 1688 N N . ALA A 1 225 ? 18.435 -9.891 13.443 1.00 82.88 225 ALA A N 1
ATOM 1689 C CA . ALA A 1 225 ? 18.091 -11.277 13.183 1.00 82.88 225 ALA A CA 1
ATOM 1690 C C . ALA A 1 225 ? 19.077 -11.987 12.247 1.00 82.88 225 ALA A C 1
ATOM 1692 O O . ALA A 1 225 ? 19.560 -11.436 11.254 1.00 82.88 225 ALA A O 1
ATOM 1693 N N . SER A 1 226 ? 19.313 -13.275 12.508 1.00 78.88 226 SER A N 1
ATOM 1694 C CA . SER A 1 226 ? 20.131 -14.130 11.629 1.00 78.88 226 SER A CA 1
ATOM 1695 C C . SER A 1 226 ? 19.354 -14.648 10.404 1.00 78.88 226 SER A C 1
ATOM 1697 O O . SER A 1 226 ? 19.946 -15.034 9.386 1.00 78.88 226 SER A O 1
ATOM 1699 N N . ASN A 1 227 ? 18.018 -14.613 10.469 1.00 81.88 227 ASN A N 1
ATOM 1700 C CA . ASN A 1 227 ? 17.099 -15.074 9.431 1.00 81.88 227 ASN A CA 1
ATOM 1701 C C . ASN A 1 227 ? 16.072 -13.990 9.045 1.00 81.88 227 ASN A C 1
ATOM 1703 O O . ASN A 1 227 ? 15.894 -12.994 9.734 1.00 81.88 227 ASN A O 1
ATOM 1707 N N . GLY A 1 228 ? 15.402 -14.178 7.904 1.00 81.06 228 GLY A N 1
ATOM 1708 C CA . GLY A 1 228 ? 14.428 -13.213 7.375 1.00 81.06 228 GLY A CA 1
ATOM 1709 C C . GLY A 1 228 ? 13.006 -13.353 7.928 1.00 81.06 228 GLY A C 1
ATOM 1710 O O . GLY A 1 228 ? 12.098 -12.777 7.343 1.00 81.06 228 GLY A O 1
ATOM 1711 N N . VAL A 1 229 ? 12.794 -14.1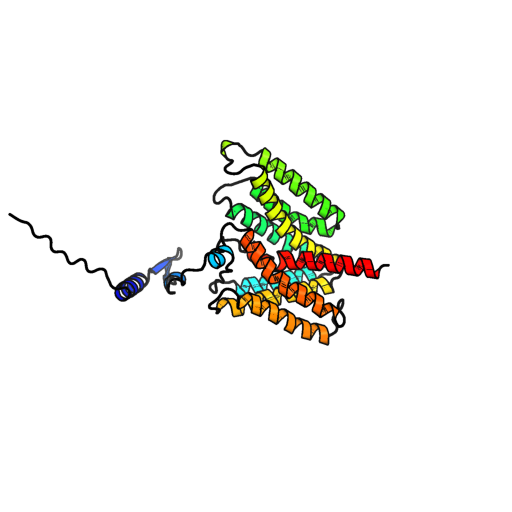63 8.972 1.00 87.44 229 VAL A N 1
ATOM 1712 C CA . VAL A 1 229 ? 11.455 -14.480 9.508 1.00 87.44 229 VAL A CA 1
ATOM 1713 C C . VAL A 1 229 ? 11.247 -13.884 10.900 1.00 87.44 229 VAL A C 1
ATOM 1715 O O . VAL A 1 229 ? 10.126 -13.512 11.235 1.00 87.44 229 VAL A O 1
ATOM 1718 N N . GLU A 1 230 ? 12.313 -13.744 11.691 1.00 89.69 230 GLU A N 1
ATOM 1719 C CA . GLU A 1 230 ? 12.266 -13.173 13.044 1.00 89.69 230 GLU A CA 1
ATOM 1720 C C . GLU A 1 230 ? 11.621 -11.780 13.083 1.00 89.69 230 GLU A C 1
ATOM 1722 O O . GLU A 1 230 ? 10.776 -11.534 13.942 1.00 89.69 230 GLU A O 1
ATOM 1727 N N . GLY A 1 231 ? 11.956 -10.899 12.133 1.00 91.50 231 GLY A N 1
ATOM 1728 C CA . GLY A 1 231 ? 11.353 -9.566 12.025 1.00 91.50 231 GLY A CA 1
ATOM 1729 C C . GLY A 1 231 ? 9.834 -9.621 11.796 1.00 91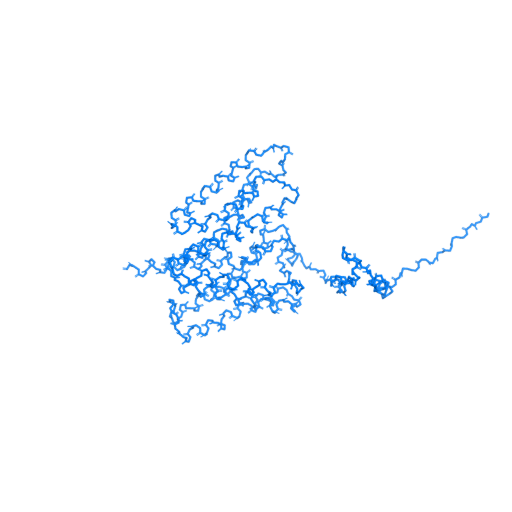.50 231 GLY A C 1
ATOM 1730 O O . GLY A 1 231 ? 9.078 -9.184 12.671 1.00 91.50 231 GLY A O 1
ATOM 1731 N N . PRO A 1 232 ? 9.354 -10.219 10.685 1.00 93.56 232 PRO A N 1
ATOM 1732 C CA . PRO A 1 232 ? 7.925 -10.255 10.387 1.00 93.56 232 PRO A CA 1
ATOM 1733 C C . PRO A 1 232 ? 7.093 -10.970 11.458 1.00 93.56 232 PRO A C 1
ATOM 1735 O O . PRO A 1 232 ? 5.971 -10.550 11.749 1.00 93.56 232 PRO A O 1
ATOM 1738 N N . LEU A 1 233 ? 7.644 -12.024 12.076 1.00 94.75 233 LEU A N 1
ATOM 1739 C CA . LEU A 1 233 ? 7.009 -12.729 13.192 1.00 94.75 233 LEU A CA 1
ATOM 1740 C C . LEU A 1 233 ? 6.870 -11.818 14.415 1.00 94.75 233 LEU A C 1
ATOM 1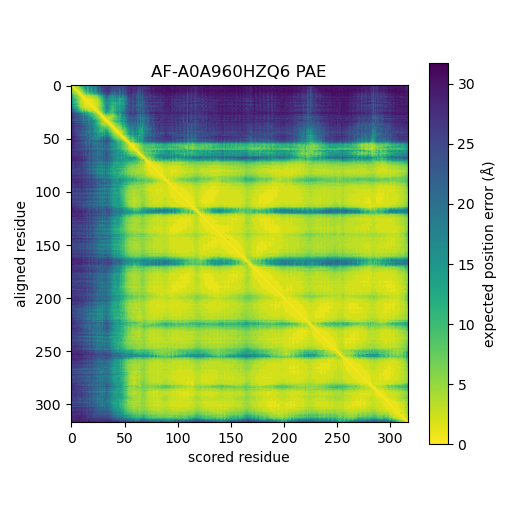742 O O . LEU A 1 233 ? 5.811 -11.777 15.041 1.00 94.75 233 LEU A O 1
ATOM 1746 N N . ALA A 1 234 ? 7.919 -11.067 14.746 1.00 95.56 234 ALA A N 1
ATOM 1747 C CA . ALA A 1 234 ? 7.871 -10.125 15.849 1.00 95.56 234 ALA A CA 1
ATOM 1748 C C . ALA A 1 234 ? 6.859 -9.001 15.609 1.00 95.56 234 ALA A C 1
ATOM 1750 O O . ALA A 1 234 ? 6.087 -8.678 16.509 1.00 95.56 234 ALA A O 1
ATOM 1751 N N . GLY A 1 235 ? 6.801 -8.458 14.389 1.00 95.75 235 GLY A N 1
ATOM 1752 C CA . GLY A 1 235 ? 5.758 -7.515 13.984 1.00 95.75 235 GLY A CA 1
ATOM 1753 C C . GLY A 1 235 ? 4.351 -8.065 14.210 1.00 95.75 235 GLY A C 1
ATOM 1754 O O . GLY A 1 235 ? 3.511 -7.389 14.808 1.00 95.75 235 GLY A O 1
ATOM 1755 N N . ALA A 1 236 ? 4.098 -9.304 13.782 1.00 96.50 236 ALA A N 1
ATOM 1756 C CA . ALA A 1 236 ? 2.809 -9.967 13.970 1.00 96.50 236 ALA A CA 1
ATOM 1757 C C . ALA A 1 236 ? 2.461 -10.163 15.459 1.00 96.50 236 ALA A C 1
ATOM 1759 O O . ALA A 1 236 ? 1.334 -9.890 15.871 1.00 96.50 236 ALA A O 1
ATOM 1760 N N . LEU A 1 237 ? 3.426 -10.569 16.291 1.00 97.12 237 LEU A N 1
ATOM 1761 C CA . LEU A 1 237 ? 3.229 -10.712 17.740 1.00 97.12 237 LEU A CA 1
ATOM 1762 C C . LEU A 1 237 ? 2.942 -9.369 18.431 1.00 97.12 237 LEU A C 1
ATOM 1764 O O . LEU A 1 237 ? 2.069 -9.295 19.299 1.00 97.12 237 LEU A O 1
ATOM 1768 N N . SER A 1 238 ? 3.604 -8.290 18.011 1.00 97.56 238 SER A N 1
ATOM 1769 C CA . SER A 1 238 ? 3.358 -6.943 18.539 1.00 97.56 238 SER A CA 1
ATOM 1770 C C . SER A 1 238 ? 1.961 -6.408 18.208 1.00 97.56 238 SER A C 1
ATOM 1772 O O . SER A 1 238 ? 1.406 -5.627 18.988 1.00 97.56 238 SER A O 1
ATOM 1774 N N . ILE A 1 239 ? 1.346 -6.849 17.103 1.00 97.69 239 ILE A N 1
ATOM 1775 C CA . ILE A 1 239 ? -0.064 -6.549 16.815 1.00 97.69 239 ILE A CA 1
ATOM 1776 C C . ILE A 1 239 ? -0.960 -7.160 17.896 1.00 97.69 239 ILE A C 1
ATOM 1778 O O . ILE A 1 239 ? -1.816 -6.455 18.427 1.00 97.69 239 ILE A O 1
ATOM 1782 N N . PHE A 1 240 ? -0.751 -8.419 18.298 1.00 96.94 240 PHE A N 1
ATOM 1783 C CA . PHE A 1 240 ? -1.551 -9.046 19.361 1.00 96.94 240 PHE A CA 1
ATOM 1784 C C . PHE A 1 240 ? -1.369 -8.364 20.721 1.00 96.94 240 PHE A C 1
ATOM 1786 O O . PHE A 1 240 ? -2.351 -8.132 21.425 1.00 96.94 240 PHE A O 1
ATOM 1793 N N . ALA A 1 241 ? -0.142 -7.969 21.073 1.00 95.94 241 ALA A N 1
ATOM 1794 C CA . ALA A 1 241 ? 0.107 -7.195 22.291 1.00 95.94 241 ALA A CA 1
ATOM 1795 C C . ALA A 1 241 ? -0.642 -5.847 22.273 1.00 95.94 241 ALA A C 1
ATOM 1797 O O . ALA A 1 241 ? -1.279 -5.465 23.254 1.00 95.94 241 ALA A O 1
ATOM 1798 N N . THR A 1 242 ? -0.628 -5.156 21.131 1.00 96.19 242 THR A N 1
ATOM 1799 C CA . THR A 1 242 ? -1.377 -3.902 20.933 1.00 96.19 242 THR A CA 1
ATOM 1800 C C . THR A 1 242 ? -2.887 -4.128 20.985 1.00 96.19 242 THR A C 1
ATOM 1802 O O . THR A 1 242 ? -3.623 -3.340 21.570 1.00 96.19 242 THR A O 1
ATOM 1805 N N . THR A 1 243 ? -3.351 -5.236 20.414 1.00 95.81 243 THR A N 1
ATOM 1806 C CA . THR A 1 243 ? -4.760 -5.649 20.408 1.00 95.81 243 THR A CA 1
ATOM 1807 C C . THR A 1 243 ? -5.271 -5.888 21.816 1.00 95.81 243 THR A C 1
ATOM 1809 O O . THR A 1 243 ? -6.373 -5.461 22.131 1.00 95.81 243 THR A O 1
ATOM 1812 N N . MET A 1 244 ? -4.462 -6.498 22.685 1.00 94.44 244 MET A N 1
ATOM 1813 C CA . MET A 1 244 ? -4.804 -6.690 24.094 1.00 94.44 244 MET A CA 1
ATOM 1814 C C . MET A 1 244 ? -5.091 -5.352 24.790 1.00 94.44 244 MET A C 1
ATOM 1816 O O . MET A 1 244 ? -6.071 -5.236 25.523 1.00 94.44 244 MET A O 1
ATOM 1820 N N . LEU A 1 245 ? -4.277 -4.324 24.518 1.00 92.50 245 LEU A N 1
ATOM 1821 C CA . LEU A 1 245 ? -4.495 -2.977 25.048 1.00 92.50 245 LEU A CA 1
ATOM 1822 C C . LEU A 1 245 ? -5.797 -2.363 24.514 1.00 92.50 245 LEU A C 1
ATOM 1824 O O . LEU A 1 245 ? -6.579 -1.841 25.301 1.00 92.50 245 LEU A O 1
ATOM 1828 N N . LEU A 1 246 ? -6.045 -2.457 23.202 1.00 92.88 246 LEU A N 1
ATOM 1829 C CA . LEU A 1 246 ? -7.265 -1.935 22.570 1.00 92.88 246 LEU A CA 1
ATOM 1830 C C . LEU A 1 246 ? -8.535 -2.660 23.038 1.00 92.88 246 LEU A C 1
ATOM 1832 O O . LEU A 1 246 ? -9.574 -2.029 23.210 1.00 92.88 246 LEU A O 1
ATOM 1836 N N . ALA A 1 247 ? -8.448 -3.974 23.252 1.00 91.44 247 ALA A N 1
ATOM 1837 C CA . ALA A 1 247 ? -9.535 -4.790 23.778 1.00 91.44 247 ALA A CA 1
ATOM 1838 C C . ALA A 1 247 ? -9.878 -4.390 25.216 1.00 91.44 247 ALA A C 1
ATOM 1840 O O . ALA A 1 247 ? -11.051 -4.304 25.561 1.00 91.44 247 ALA A O 1
ATOM 1841 N N . PHE A 1 248 ? -8.860 -4.110 26.038 1.00 91.81 248 PHE A N 1
ATOM 1842 C CA . PHE A 1 248 ? -9.048 -3.664 27.416 1.00 91.81 248 PHE A CA 1
ATOM 1843 C C . PHE A 1 248 ? -9.671 -2.265 27.509 1.00 91.81 248 PHE A C 1
ATOM 1845 O O . PHE A 1 248 ? -10.472 -2.008 28.402 1.00 91.81 248 PHE A O 1
ATOM 1852 N N . THR A 1 249 ? -9.312 -1.353 26.602 1.00 88.81 249 THR A N 1
ATOM 1853 C CA . THR A 1 249 ? -9.837 0.023 26.595 1.00 88.81 249 THR A CA 1
ATOM 1854 C C . THR A 1 249 ? -11.132 0.193 25.798 1.00 88.81 249 THR A C 1
ATOM 1856 O O . THR A 1 249 ? -11.664 1.301 25.761 1.00 88.81 249 THR A O 1
ATOM 1859 N N . GLU A 1 250 ? -11.639 -0.875 25.172 1.00 86.12 250 GLU A N 1
ATOM 1860 C CA . GLU A 1 250 ? -12.872 -0.896 24.370 1.00 86.12 250 GLU A CA 1
ATOM 1861 C C . GLU A 1 250 ? -12.965 0.241 23.331 1.00 86.12 250 GLU A C 1
ATOM 1863 O O . GLU A 1 250 ? -14.010 0.875 23.158 1.00 86.12 250 GLU A O 1
ATOM 1868 N N . VAL A 1 251 ? -11.858 0.522 22.631 1.00 83.88 251 VAL A N 1
ATOM 1869 C CA . VAL A 1 251 ? -11.796 1.621 21.652 1.00 83.88 251 VAL A CA 1
ATOM 1870 C C . VAL A 1 251 ? -12.748 1.353 20.473 1.00 83.88 251 VAL A C 1
ATOM 1872 O O . VAL A 1 251 ? -12.559 0.364 19.760 1.00 83.88 251 VAL A O 1
ATOM 1875 N N . PRO A 1 252 ? -13.726 2.238 20.190 1.00 83.38 252 PRO A N 1
ATOM 1876 C CA . PRO A 1 252 ? -14.570 2.117 19.001 1.00 83.38 252 PRO A CA 1
ATOM 1877 C C . PRO A 1 252 ? -13.741 2.080 17.699 1.00 83.38 252 PRO A C 1
ATOM 1879 O O . PRO A 1 252 ? -12.700 2.735 17.626 1.00 83.38 252 PRO A O 1
ATOM 1882 N N . PRO A 1 253 ? -14.184 1.364 16.647 1.00 80.88 253 PRO A N 1
ATOM 1883 C CA . PRO A 1 253 ? -15.486 0.706 16.503 1.00 80.88 253 PRO A CA 1
ATOM 1884 C C . PRO A 1 253 ? -15.532 -0.746 17.003 1.00 80.88 253 PRO A C 1
ATOM 1886 O O . PRO A 1 253 ? -16.605 -1.346 17.010 1.00 80.88 253 PRO A O 1
ATOM 1889 N N . PHE A 1 254 ? -14.400 -1.332 17.395 1.00 80.62 254 PHE A N 1
ATOM 1890 C CA . PHE A 1 254 ? -14.339 -2.752 17.735 1.00 80.62 254 PHE A CA 1
ATOM 1891 C C . PHE A 1 254 ? -14.642 -2.978 19.214 1.00 80.62 254 PHE A C 1
ATOM 1893 O O . PHE A 1 254 ? -14.058 -2.337 20.084 1.00 80.62 254 PHE A O 1
ATOM 1900 N N . ARG A 1 255 ? -15.536 -3.925 19.512 1.00 76.44 255 ARG A N 1
ATOM 1901 C CA . ARG A 1 255 ? -15.839 -4.345 20.886 1.00 76.44 255 ARG A CA 1
ATOM 1902 C C . ARG A 1 255 ? -15.629 -5.845 21.037 1.00 76.44 255 ARG A C 1
ATOM 1904 O O . ARG A 1 255 ? -15.959 -6.622 20.146 1.00 76.44 255 ARG A O 1
ATOM 1911 N N . GLY A 1 256 ? -15.083 -6.253 22.180 1.00 78.94 256 GLY A N 1
ATOM 1912 C CA . GLY A 1 256 ? -14.914 -7.663 22.526 1.00 78.94 256 GLY A CA 1
ATOM 1913 C C . GLY A 1 256 ? -14.066 -8.446 21.517 1.00 78.94 256 GLY A C 1
ATOM 1914 O O . GLY A 1 256 ? -12.885 -8.165 21.335 1.00 78.94 256 GLY A O 1
ATOM 1915 N N . VAL A 1 257 ? -14.658 -9.466 20.890 1.00 85.31 257 VAL A N 1
ATOM 1916 C CA . VAL A 1 257 ? -13.947 -10.436 20.034 1.00 85.31 257 VAL A CA 1
ATOM 1917 C C . VAL A 1 257 ? -13.575 -9.856 18.663 1.00 85.31 257 VAL A C 1
ATOM 1919 O O . VAL A 1 257 ? -12.602 -10.302 18.056 1.00 85.31 257 VAL A O 1
ATOM 1922 N N . ASP A 1 258 ? -14.274 -8.826 18.183 1.00 87.06 258 ASP A N 1
ATOM 1923 C CA . ASP A 1 258 ? -14.065 -8.303 16.827 1.00 87.06 258 ASP A CA 1
ATOM 1924 C C . ASP A 1 258 ? -12.653 -7.747 16.626 1.00 87.06 258 ASP A C 1
ATOM 1926 O O . ASP A 1 258 ? -12.023 -8.008 15.600 1.00 87.06 258 ASP A O 1
ATOM 1930 N N . VAL A 1 259 ? -12.102 -7.063 17.636 1.00 90.44 259 VAL A N 1
ATOM 1931 C CA . VAL A 1 259 ? -10.741 -6.508 17.561 1.00 90.44 259 VAL A CA 1
ATOM 1932 C C . VAL A 1 259 ? -9.693 -7.606 17.349 1.00 90.44 259 VAL A C 1
ATOM 1934 O O . VAL A 1 259 ? -8.716 -7.388 16.637 1.00 90.44 259 VAL A O 1
ATOM 1937 N N . TRP A 1 260 ? -9.925 -8.813 17.878 1.00 93.81 260 TRP A N 1
ATOM 1938 C CA . TRP A 1 260 ? -9.038 -9.963 17.699 1.00 93.81 260 TRP A CA 1
ATOM 1939 C C . TRP A 1 260 ? -9.100 -10.541 16.286 1.00 93.81 260 TRP A C 1
ATOM 1941 O O . TRP A 1 260 ? -8.065 -10.919 15.739 1.00 93.81 260 TRP A O 1
ATOM 1951 N N . ASN A 1 261 ? -10.281 -10.565 15.663 1.00 92.50 261 ASN A N 1
ATOM 1952 C CA . ASN A 1 261 ? -10.428 -10.997 14.270 1.00 92.50 261 ASN A CA 1
ATOM 1953 C C . ASN A 1 261 ? -9.669 -10.058 13.323 1.00 92.50 261 ASN A C 1
ATOM 1955 O O . ASN A 1 261 ? -8.925 -10.501 12.446 1.00 92.50 261 ASN A O 1
ATOM 1959 N N . PHE A 1 262 ? -9.808 -8.752 13.544 1.00 92.69 262 PHE A N 1
ATOM 1960 C CA . PHE A 1 262 ? -9.094 -7.729 12.787 1.00 92.69 262 PHE A CA 1
ATOM 1961 C C . PHE A 1 262 ? -7.581 -7.751 13.063 1.00 92.69 262 PHE A C 1
ATOM 1963 O O . PHE A 1 262 ? -6.779 -7.645 12.135 1.00 92.69 262 PHE A O 1
ATOM 1970 N N . ALA A 1 263 ? -7.162 -7.994 14.304 1.00 95.50 263 ALA A N 1
ATOM 1971 C CA . ALA A 1 263 ? -5.758 -8.202 14.645 1.00 95.50 263 ALA A CA 1
ATOM 1972 C C . ALA A 1 263 ? -5.145 -9.407 13.928 1.00 95.50 263 ALA A C 1
ATOM 1974 O O . ALA A 1 263 ? -4.065 -9.291 13.353 1.00 95.50 263 ALA A O 1
ATOM 1975 N N . MET A 1 264 ? -5.851 -10.542 13.911 1.00 96.38 264 MET A N 1
ATOM 1976 C CA . MET A 1 264 ? -5.416 -11.747 13.206 1.00 96.38 264 MET A CA 1
ATOM 1977 C C . MET A 1 264 ? -5.274 -11.489 11.703 1.00 96.38 264 MET A C 1
ATOM 1979 O O . MET A 1 264 ? -4.284 -11.894 11.091 1.00 96.38 264 MET A O 1
ATOM 1983 N N . LEU A 1 265 ? -6.217 -10.746 11.114 1.00 95.94 265 LEU A N 1
ATOM 1984 C CA . LEU A 1 265 ? -6.115 -10.309 9.727 1.00 95.94 265 LEU A CA 1
ATOM 1985 C C . LEU A 1 265 ? -4.850 -9.477 9.490 1.00 95.94 265 LEU A C 1
ATOM 1987 O O . LEU A 1 265 ? -4.102 -9.797 8.571 1.00 95.94 265 LEU A O 1
ATOM 1991 N N . ALA A 1 266 ? -4.586 -8.438 10.290 1.00 96.81 266 ALA A N 1
ATOM 1992 C CA . ALA A 1 266 ? -3.382 -7.617 10.122 1.00 96.81 266 ALA A CA 1
ATOM 1993 C C . ALA A 1 266 ? -2.094 -8.420 10.344 1.00 96.81 266 ALA A C 1
ATOM 1995 O O . ALA A 1 266 ? -1.157 -8.291 9.558 1.00 96.81 266 ALA A O 1
ATOM 1996 N N . ALA A 1 267 ? -2.058 -9.297 11.350 1.00 97.56 267 ALA A N 1
ATOM 1997 C CA . ALA A 1 267 ? -0.906 -10.144 11.652 1.00 97.56 267 ALA A CA 1
ATOM 1998 C C . ALA A 1 267 ? -0.500 -11.042 10.469 1.00 97.56 267 ALA A C 1
ATOM 2000 O O . ALA A 1 267 ? 0.684 -11.320 10.293 1.00 97.56 267 ALA A O 1
ATOM 2001 N N . ILE A 1 268 ? -1.459 -11.452 9.631 1.00 97.44 268 ILE A N 1
ATOM 2002 C CA . ILE A 1 268 ? -1.214 -12.228 8.404 1.00 97.44 268 ILE A CA 1
ATOM 2003 C C . ILE A 1 268 ? -0.998 -11.313 7.191 1.00 97.44 268 ILE A C 1
ATOM 2005 O O . ILE A 1 268 ? -0.117 -11.554 6.364 1.00 97.44 268 ILE A O 1
ATOM 2009 N N . ALA A 1 269 ? -1.800 -10.259 7.059 1.00 97.50 269 ALA A N 1
ATOM 2010 C CA . ALA A 1 269 ? -1.809 -9.401 5.883 1.00 97.50 269 ALA A CA 1
ATOM 2011 C C . ALA A 1 269 ? -0.553 -8.528 5.774 1.00 97.50 269 ALA A C 1
ATOM 2013 O O . ALA A 1 269 ? -0.073 -8.316 4.662 1.00 97.50 269 ALA A O 1
ATOM 2014 N N . CYS A 1 270 ? 0.010 -8.068 6.895 1.00 97.12 270 CYS A N 1
ATOM 2015 C CA . CYS A 1 270 ? 1.252 -7.296 6.908 1.00 97.12 270 CYS A CA 1
ATOM 2016 C C . CYS A 1 270 ? 2.439 -8.075 6.300 1.00 97.12 270 CYS A C 1
ATOM 2018 O O . CYS A 1 270 ? 3.001 -7.603 5.306 1.00 97.12 270 CYS A O 1
ATOM 2020 N N . PRO A 1 271 ? 2.801 -9.285 6.786 1.00 96.31 271 PRO A N 1
ATOM 2021 C CA . PRO A 1 271 ? 3.883 -10.059 6.176 1.00 96.31 271 PRO A CA 1
ATOM 2022 C C . PRO A 1 271 ? 3.550 -10.495 4.745 1.00 96.31 271 PRO A C 1
ATOM 2024 O O . PRO A 1 271 ? 4.419 -10.479 3.873 1.00 96.31 271 PRO A O 1
ATOM 2027 N N . ALA A 1 272 ? 2.288 -10.828 4.456 1.00 96.56 272 ALA A N 1
ATOM 2028 C CA . ALA A 1 272 ? 1.872 -11.136 3.090 1.00 96.56 272 ALA A CA 1
ATOM 2029 C C . ALA A 1 272 ? 2.070 -9.933 2.143 1.00 96.56 272 ALA A C 1
ATOM 2031 O O . ALA A 1 272 ? 2.476 -10.108 0.993 1.00 96.56 272 ALA A O 1
ATOM 2032 N N . GLY A 1 273 ? 1.848 -8.708 2.626 1.00 96.25 273 GLY A N 1
ATOM 2033 C CA . GLY A 1 273 ? 2.106 -7.471 1.896 1.00 96.25 273 GLY A CA 1
ATOM 2034 C C . GLY A 1 273 ? 3.589 -7.261 1.575 1.00 96.25 273 GLY A C 1
ATOM 2035 O O . GLY A 1 273 ? 3.934 -6.935 0.438 1.00 96.25 273 GLY A O 1
ATOM 2036 N N . GLN A 1 274 ? 4.487 -7.560 2.518 1.00 94.75 274 GLN A N 1
ATOM 2037 C CA . GLN A 1 274 ? 5.939 -7.544 2.283 1.00 94.75 274 GLN A CA 1
ATOM 2038 C C . GLN A 1 274 ? 6.385 -8.565 1.226 1.00 94.75 274 GLN A C 1
ATOM 2040 O O . GLN A 1 274 ? 7.251 -8.275 0.385 1.00 94.75 274 GLN A O 1
ATOM 2045 N N . LEU A 1 275 ? 5.773 -9.754 1.228 1.00 94.06 275 LEU A N 1
ATOM 2046 C CA . LEU A 1 275 ? 6.001 -10.771 0.200 1.00 94.06 275 LEU A CA 1
ATOM 2047 C C . LEU A 1 275 ? 5.503 -10.297 -1.168 1.00 94.06 275 LEU A C 1
ATOM 2049 O O . LEU A 1 275 ? 6.231 -10.428 -2.154 1.00 94.06 275 LEU A O 1
ATOM 2053 N N . LEU A 1 276 ? 4.314 -9.689 -1.225 1.00 95.62 276 LEU A N 1
ATOM 2054 C CA . LEU A 1 276 ? 3.757 -9.114 -2.448 1.00 95.62 276 LEU A CA 1
ATOM 2055 C C . LEU A 1 276 ? 4.651 -7.999 -2.999 1.00 95.62 276 LEU A C 1
ATOM 2057 O O . LEU A 1 276 ? 5.021 -8.046 -4.169 1.00 95.62 276 LEU A O 1
ATOM 2061 N N . ALA A 1 277 ? 5.082 -7.053 -2.164 1.00 94.94 277 ALA A N 1
ATOM 2062 C CA . ALA A 1 277 ? 6.005 -5.993 -2.567 1.00 94.94 277 ALA A CA 1
ATOM 2063 C C . ALA A 1 277 ? 7.318 -6.554 -3.133 1.00 94.94 277 ALA A C 1
ATOM 2065 O O . ALA A 1 277 ? 7.843 -6.054 -4.127 1.00 94.94 277 ALA A O 1
ATOM 2066 N N . SER A 1 278 ? 7.839 -7.630 -2.539 1.00 93.75 278 SER A N 1
ATOM 2067 C CA . SER A 1 278 ? 9.032 -8.308 -3.055 1.00 93.75 278 SER A CA 1
ATOM 2068 C C . SER A 1 278 ? 8.763 -9.030 -4.380 1.00 93.75 278 SER A C 1
ATOM 2070 O O . SER A 1 278 ? 9.621 -9.024 -5.259 1.00 93.75 278 SER A O 1
ATOM 2072 N N . ALA A 1 279 ? 7.570 -9.606 -4.560 1.00 93.69 279 ALA A N 1
ATOM 2073 C CA . ALA A 1 279 ? 7.155 -10.250 -5.805 1.00 93.69 279 ALA A CA 1
ATOM 2074 C C . ALA A 1 279 ? 6.981 -9.251 -6.960 1.00 93.69 279 ALA A C 1
ATOM 2076 O O . ALA A 1 279 ? 7.301 -9.584 -8.102 1.00 93.69 279 ALA A O 1
ATOM 2077 N N . MET A 1 280 ? 6.529 -8.028 -6.654 1.00 95.06 280 MET A N 1
ATOM 2078 C CA . MET A 1 280 ? 6.394 -6.926 -7.613 1.00 95.06 280 MET A CA 1
ATOM 2079 C C . MET A 1 280 ? 7.741 -6.436 -8.151 1.00 95.06 280 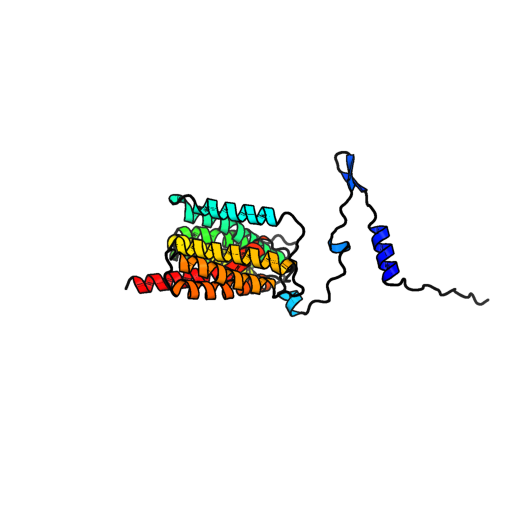MET A C 1
ATOM 2081 O O . MET A 1 280 ? 7.776 -5.814 -9.208 1.00 95.06 280 MET A O 1
ATOM 2085 N N . LEU A 1 281 ? 8.850 -6.695 -7.455 1.00 93.88 281 LEU A N 1
ATOM 2086 C CA . LEU A 1 281 ? 10.185 -6.271 -7.867 1.00 93.88 281 LEU A CA 1
ATOM 2087 C C . LEU A 1 281 ? 10.930 -7.394 -8.609 1.00 93.88 281 LEU A C 1
ATOM 2089 O O . LEU A 1 281 ? 10.738 -8.578 -8.324 1.00 93.88 281 LEU A O 1
ATOM 2093 N N . PRO A 1 282 ? 11.856 -7.061 -9.526 1.00 90.50 282 PRO A N 1
ATOM 2094 C CA . PRO A 1 282 ? 12.664 -8.069 -10.212 1.00 90.50 282 PRO A CA 1
ATOM 2095 C C . PRO A 1 282 ? 13.686 -8.742 -9.288 1.00 90.50 282 PRO A C 1
ATOM 2097 O O . PRO A 1 282 ? 14.163 -9.832 -9.600 1.00 90.50 282 PRO A O 1
ATOM 2100 N N . ARG A 1 283 ? 14.049 -8.110 -8.165 1.00 87.38 283 ARG A N 1
ATOM 2101 C CA . ARG A 1 283 ? 14.938 -8.646 -7.122 1.00 87.38 283 ARG A CA 1
ATOM 2102 C C . ARG A 1 283 ? 14.540 -8.063 -5.770 1.00 87.38 283 ARG A C 1
ATOM 2104 O O . ARG A 1 283 ? 14.121 -6.907 -5.711 1.00 87.38 283 ARG A O 1
ATOM 2111 N N . ALA A 1 284 ? 14.744 -8.811 -4.685 1.00 81.75 284 ALA A N 1
ATOM 2112 C CA . ALA A 1 284 ? 14.380 -8.354 -3.341 1.00 81.75 284 ALA A CA 1
ATOM 2113 C C . ALA A 1 284 ? 15.126 -7.075 -2.916 1.00 81.75 284 ALA A C 1
ATOM 2115 O O . ALA A 1 284 ? 14.575 -6.225 -2.216 1.00 81.75 284 ALA A O 1
ATOM 2116 N N . ASN A 1 285 ? 16.365 -6.914 -3.389 1.00 80.25 285 ASN A N 1
ATOM 2117 C CA . ASN A 1 285 ? 17.234 -5.775 -3.100 1.00 80.25 285 ASN A CA 1
ATOM 2118 C C . ASN A 1 285 ? 17.082 -4.602 -4.087 1.00 80.25 285 ASN A C 1
ATOM 2120 O O . ASN A 1 285 ? 17.875 -3.660 -4.034 1.00 80.25 285 ASN A O 1
ATOM 2124 N N . ALA A 1 286 ? 16.095 -4.633 -4.993 1.00 87.19 286 ALA A N 1
ATOM 2125 C CA . ALA A 1 286 ? 15.842 -3.509 -5.887 1.00 87.19 286 ALA A CA 1
ATOM 2126 C C . ALA A 1 286 ? 15.491 -2.244 -5.081 1.00 87.19 286 ALA A C 1
ATOM 2128 O O . ALA A 1 286 ? 14.757 -2.284 -4.089 1.00 87.19 286 ALA A O 1
ATOM 2129 N N . LYS A 1 287 ? 16.037 -1.098 -5.501 1.00 87.75 287 LYS A N 1
ATOM 2130 C CA . LYS A 1 287 ? 15.898 0.172 -4.781 1.00 87.75 287 LYS A CA 1
ATOM 2131 C C . LYS A 1 287 ? 14.489 0.752 -4.959 1.00 87.75 287 LYS A C 1
ATOM 2133 O O . LYS A 1 287 ? 14.265 1.568 -5.846 1.00 87.75 287 LYS A O 1
ATOM 2138 N N . ALA A 1 288 ? 13.570 0.375 -4.075 1.00 91.69 288 ALA A N 1
ATOM 2139 C CA . ALA A 1 288 ? 12.189 0.863 -4.068 1.00 91.69 288 ALA A CA 1
ATOM 2140 C C . ALA A 1 288 ? 11.743 1.331 -2.663 1.00 91.69 288 ALA A C 1
ATOM 2142 O O . ALA A 1 288 ? 10.884 0.706 -2.040 1.00 91.69 288 ALA A O 1
ATOM 2143 N N . PRO A 1 289 ? 12.336 2.408 -2.109 1.00 91.56 289 PRO A N 1
ATOM 2144 C CA . PRO A 1 289 ? 12.079 2.827 -0.729 1.00 91.56 289 PRO A CA 1
ATOM 2145 C C . PRO A 1 289 ? 10.628 3.251 -0.462 1.00 91.56 289 PRO A C 1
ATOM 2147 O O . PRO A 1 289 ? 10.159 3.079 0.657 1.00 91.56 289 PRO A O 1
ATOM 2150 N N . ALA A 1 290 ? 9.918 3.788 -1.459 1.00 93.62 290 ALA A N 1
ATOM 2151 C CA . ALA A 1 290 ? 8.514 4.164 -1.294 1.00 93.62 290 ALA A CA 1
ATOM 2152 C C . ALA A 1 290 ? 7.618 2.921 -1.268 1.00 93.62 290 ALA A C 1
ATOM 2154 O O . ALA A 1 290 ? 6.741 2.830 -0.418 1.00 93.62 290 ALA A O 1
ATOM 2155 N N . LEU A 1 291 ? 7.891 1.927 -2.123 1.00 94.94 291 LEU A N 1
ATOM 2156 C CA . LEU A 1 291 ? 7.177 0.648 -2.083 1.00 94.94 291 LEU A CA 1
ATOM 2157 C C . LEU A 1 291 ? 7.381 -0.063 -0.742 1.00 94.94 291 LEU A C 1
ATOM 2159 O O . LEU A 1 291 ? 6.415 -0.510 -0.143 1.00 94.94 291 LEU A O 1
ATOM 2163 N N . ARG A 1 292 ? 8.621 -0.097 -0.238 1.00 92.12 292 ARG A N 1
ATOM 2164 C CA . ARG A 1 292 ? 8.961 -0.668 1.079 1.00 92.12 292 ARG A CA 1
ATOM 2165 C C . ARG A 1 292 ? 8.354 0.091 2.260 1.00 92.12 292 ARG A C 1
ATOM 2167 O O . ARG A 1 292 ? 8.459 -0.366 3.385 1.00 92.12 292 ARG A O 1
ATOM 2174 N N . ARG A 1 293 ? 7.773 1.271 2.031 1.00 91.56 293 ARG A N 1
ATOM 2175 C CA . ARG A 1 293 ? 7.010 2.000 3.051 1.00 91.56 293 ARG A CA 1
ATOM 2176 C C . ARG A 1 293 ? 5.520 1.668 3.017 1.00 91.56 293 ARG A C 1
ATOM 2178 O O . ARG A 1 293 ? 4.825 1.954 3.982 1.00 91.56 293 ARG A O 1
ATOM 2185 N N . LEU A 1 294 ? 5.042 1.117 1.904 1.00 94.38 294 LEU A N 1
ATOM 2186 C CA . LEU A 1 294 ? 3.650 0.727 1.698 1.00 94.38 294 LEU A CA 1
ATOM 2187 C C . LEU A 1 294 ? 3.460 -0.793 1.751 1.00 94.38 294 LEU A C 1
ATOM 2189 O O . LEU A 1 294 ? 2.344 -1.261 1.561 1.00 94.38 294 LEU A O 1
ATOM 2193 N N . ASP A 1 295 ? 4.519 -1.573 1.944 1.00 94.56 295 ASP A N 1
ATOM 2194 C CA . ASP A 1 295 ? 4.496 -3.011 1.702 1.00 94.56 295 ASP A CA 1
ATOM 2195 C C . ASP A 1 295 ? 3.541 -3.753 2.644 1.00 94.56 295 ASP A C 1
ATOM 2197 O O . ASP A 1 295 ? 2.661 -4.466 2.163 1.00 94.56 295 ASP A O 1
ATOM 2201 N N . SER A 1 296 ? 3.608 -3.498 3.951 1.00 95.38 296 SER A N 1
ATOM 2202 C CA . SER A 1 296 ? 2.685 -4.054 4.949 1.00 95.38 296 SER A CA 1
ATOM 2203 C C . SER A 1 296 ? 1.218 -3.674 4.688 1.00 95.38 296 SER A C 1
ATOM 2205 O O . SER A 1 296 ? 0.311 -4.479 4.911 1.00 95.38 296 SER A O 1
ATOM 2207 N N . MET A 1 297 ? 0.955 -2.493 4.117 1.00 96.44 297 MET A N 1
ATOM 2208 C CA . MET A 1 297 ? -0.409 -2.049 3.809 1.00 96.44 297 MET A CA 1
ATOM 2209 C C . MET A 1 297 ? -0.960 -2.540 2.466 1.00 96.44 297 MET A C 1
ATOM 2211 O O . MET A 1 297 ? -2.172 -2.437 2.271 1.00 96.44 297 MET A O 1
ATOM 2215 N N . LEU A 1 298 ? -0.133 -3.090 1.562 1.00 97.50 298 LEU A N 1
ATOM 2216 C CA . LEU A 1 298 ? -0.588 -3.516 0.227 1.00 97.50 298 LEU A CA 1
ATOM 2217 C C . LEU A 1 298 ? -1.740 -4.522 0.285 1.00 97.50 298 LEU A C 1
ATOM 2219 O O . LEU A 1 298 ? -2.617 -4.498 -0.574 1.00 97.50 298 LEU A O 1
ATOM 2223 N N . ILE A 1 299 ? -1.736 -5.389 1.300 1.00 97.81 299 ILE A N 1
ATOM 2224 C CA . ILE A 1 299 ? -2.796 -6.375 1.539 1.00 97.81 299 ILE A CA 1
ATOM 2225 C C . ILE A 1 299 ? -3.657 -5.970 2.733 1.00 97.81 299 ILE A C 1
ATOM 2227 O O . ILE A 1 299 ? -4.881 -6.083 2.662 1.00 97.81 299 ILE A O 1
ATOM 2231 N N . ALA A 1 300 ? -3.046 -5.465 3.812 1.00 97.25 300 ALA A N 1
ATOM 2232 C CA . ALA A 1 300 ? -3.779 -5.147 5.032 1.00 97.25 300 ALA A CA 1
ATOM 2233 C C . ALA A 1 300 ? -4.868 -4.091 4.796 1.00 97.25 300 ALA A C 1
ATOM 2235 O O . ALA A 1 300 ? -6.010 -4.313 5.184 1.00 97.25 300 ALA A O 1
ATOM 2236 N N . ALA A 1 301 ? -4.566 -2.990 4.099 1.00 97.00 301 ALA A N 1
ATOM 2237 C CA . ALA A 1 301 ? -5.537 -1.920 3.873 1.00 97.00 301 ALA A CA 1
ATOM 2238 C C . ALA A 1 301 ? -6.764 -2.344 3.039 1.00 97.00 301 ALA A C 1
ATOM 2240 O O . ALA A 1 301 ? -7.881 -2.111 3.505 1.00 97.00 301 ALA A O 1
ATOM 2241 N N . PRO A 1 302 ? -6.627 -2.971 1.851 1.00 97.00 302 PRO A N 1
ATOM 2242 C CA . PRO A 1 302 ? -7.792 -3.395 1.075 1.00 97.00 302 PRO A CA 1
ATOM 2243 C C . PRO A 1 302 ? -8.598 -4.501 1.761 1.00 97.00 302 PRO A C 1
ATOM 2245 O O . PRO A 1 302 ? -9.827 -4.454 1.727 1.00 97.00 302 PRO A O 1
ATOM 2248 N N . ALA A 1 303 ? -7.942 -5.461 2.425 1.00 96.50 303 ALA A N 1
ATOM 2249 C CA . ALA A 1 303 ? -8.648 -6.506 3.166 1.00 96.50 303 ALA A CA 1
ATOM 2250 C C . ALA A 1 303 ? -9.480 -5.913 4.314 1.00 96.50 303 ALA A C 1
ATOM 2252 O O . ALA A 1 303 ? -10.650 -6.256 4.488 1.00 96.50 303 ALA A O 1
ATOM 2253 N N . TRP A 1 304 ? -8.899 -4.964 5.048 1.00 94.75 304 TRP A N 1
ATOM 2254 C CA . TRP A 1 304 ? -9.566 -4.262 6.138 1.00 94.75 304 TRP A CA 1
ATOM 2255 C C . TRP A 1 304 ? -10.730 -3.397 5.646 1.00 94.75 304 TRP A C 1
ATOM 2257 O O . TRP A 1 304 ? -11.824 -3.461 6.203 1.00 94.75 304 TRP A O 1
ATOM 2267 N N . ALA A 1 305 ? -10.529 -2.634 4.566 1.00 93.69 305 ALA A N 1
ATOM 2268 C CA . ALA A 1 305 ? -11.568 -1.816 3.940 1.00 93.69 305 ALA A CA 1
ATOM 2269 C C . ALA A 1 305 ? -12.748 -2.656 3.441 1.00 93.69 305 ALA A C 1
ATOM 2271 O O . ALA A 1 305 ? -13.902 -2.280 3.646 1.00 93.69 305 ALA A O 1
ATOM 2272 N N . GLY A 1 306 ? -12.463 -3.805 2.822 1.00 92.12 306 GLY A N 1
ATOM 2273 C CA . GLY A 1 306 ? -13.481 -4.751 2.377 1.00 92.12 306 GLY A CA 1
ATOM 2274 C C . GLY A 1 306 ? -14.300 -5.307 3.540 1.00 92.12 306 GLY A C 1
ATOM 2275 O O . GLY A 1 306 ? -15.527 -5.271 3.489 1.00 92.12 306 GLY A O 1
ATOM 2276 N N . LEU A 1 307 ? -13.641 -5.760 4.609 1.00 90.75 307 LEU A N 1
ATOM 2277 C CA . LEU A 1 307 ? -14.323 -6.320 5.779 1.00 90.75 307 LEU A CA 1
ATOM 2278 C C . LEU A 1 307 ? -15.158 -5.287 6.533 1.00 90.75 307 LEU A C 1
ATOM 2280 O O . LEU A 1 307 ? -16.297 -5.582 6.875 1.00 90.75 307 LEU A O 1
ATOM 2284 N N . ILE A 1 308 ? -14.647 -4.069 6.735 1.00 88.56 308 ILE A N 1
ATOM 2285 C CA . ILE A 1 308 ? -15.433 -2.979 7.332 1.00 88.56 308 ILE A CA 1
ATOM 2286 C C . ILE A 1 308 ? -16.619 -2.611 6.441 1.00 88.56 308 ILE A C 1
ATOM 2288 O O . ILE A 1 308 ? -17.732 -2.456 6.936 1.00 88.56 308 ILE A O 1
ATOM 2292 N N . GLY A 1 309 ? -16.415 -2.528 5.124 1.00 85.81 309 GLY A N 1
ATOM 2293 C CA . GLY A 1 309 ? -17.500 -2.275 4.179 1.00 85.81 309 GLY A CA 1
ATOM 2294 C C . GLY A 1 309 ? -18.609 -3.330 4.262 1.00 85.81 309 GLY A C 1
ATOM 2295 O O . GLY A 1 309 ? -19.787 -2.977 4.289 1.00 85.81 309 GLY A O 1
ATOM 2296 N N . LEU A 1 310 ? -18.244 -4.614 4.356 1.00 86.56 310 LEU A N 1
ATOM 2297 C CA . LEU A 1 310 ? -19.195 -5.718 4.535 1.00 86.56 310 LEU A CA 1
ATOM 2298 C C . LEU A 1 310 ? -19.890 -5.664 5.901 1.00 86.56 310 LEU A C 1
ATOM 2300 O O . LEU A 1 310 ? -21.109 -5.810 5.965 1.00 86.56 310 LEU A O 1
ATOM 2304 N N . TYR A 1 311 ? -19.136 -5.405 6.970 1.00 79.88 311 TYR A N 1
ATOM 2305 C CA . TYR A 1 311 ? -19.653 -5.291 8.334 1.00 79.88 311 TYR A CA 1
ATOM 2306 C C . TYR A 1 311 ? -20.722 -4.194 8.447 1.00 79.88 311 TYR A C 1
ATOM 2308 O O . TYR A 1 311 ? -21.823 -4.431 8.950 1.00 79.88 311 TYR A O 1
ATOM 2316 N N . LEU A 1 312 ? -20.448 -3.013 7.887 1.00 81.12 312 LEU A N 1
ATOM 2317 C CA . LEU A 1 312 ? -21.397 -1.898 7.870 1.00 81.12 312 LEU A CA 1
ATOM 2318 C C . LEU A 1 312 ? -22.636 -2.198 7.012 1.00 81.12 312 LEU A C 1
ATOM 2320 O O . LEU A 1 312 ? -23.744 -1.829 7.393 1.00 81.12 312 LEU A O 1
ATOM 2324 N N . GLN A 1 313 ? -22.484 -2.905 5.885 1.00 83.50 313 GLN A N 1
ATOM 2325 C CA . GLN A 1 313 ? -23.629 -3.333 5.070 1.00 83.50 313 GLN A CA 1
ATOM 2326 C C . GLN A 1 313 ? -24.535 -4.328 5.799 1.00 83.50 313 GLN A C 1
ATOM 2328 O O . GLN A 1 313 ? -25.750 -4.277 5.615 1.00 83.50 313 GLN A O 1
ATOM 2333 N N . SER A 1 314 ? -23.966 -5.229 6.606 1.00 79.56 314 SER A N 1
ATOM 2334 C CA . SER A 1 314 ? -24.756 -6.165 7.410 1.00 79.56 314 SER A CA 1
ATOM 2335 C C . SER A 1 314 ? -25.466 -5.497 8.586 1.00 79.56 314 SER A C 1
ATOM 2337 O O . SER A 1 314 ? -26.574 -5.902 8.903 1.00 79.56 314 SER A O 1
ATOM 2339 N N . ALA A 1 315 ? -24.871 -4.467 9.195 1.00 67.94 315 ALA A N 1
ATOM 2340 C CA . ALA A 1 315 ? -25.458 -3.758 10.336 1.00 67.94 315 ALA A CA 1
ATOM 2341 C C . ALA A 1 315 ? -26.584 -2.777 9.948 1.00 67.94 315 ALA A C 1
ATOM 2343 O O . ALA A 1 315 ? -27.366 -2.369 10.801 1.00 67.94 315 ALA A O 1
ATOM 2344 N N . GLY A 1 316 ? -26.651 -2.370 8.676 1.00 58.44 316 GLY A N 1
ATOM 2345 C CA . GLY A 1 316 ? -27.697 -1.490 8.145 1.00 58.44 316 GLY A CA 1
ATOM 2346 C C . GLY A 1 316 ? -28.941 -2.206 7.599 1.00 58.44 316 GLY A C 1
ATOM 2347 O O . GLY A 1 316 ? -29.801 -1.535 7.028 1.00 58.44 316 GLY A O 1
ATOM 2348 N N . ARG A 1 317 ? -29.019 -3.537 7.710 1.00 46.59 317 ARG A N 1
ATOM 2349 C CA . ARG A 1 317 ? -30.204 -4.351 7.390 1.00 46.59 317 ARG A CA 1
ATOM 2350 C C . ARG A 1 317 ? -30.882 -4.806 8.672 1.00 46.59 317 ARG A C 1
ATOM 2352 O O . ARG A 1 317 ? -32.127 -4.883 8.646 1.00 46.59 317 ARG A O 1
#

Mean predicted aligned error: 10.24 Å